Protein AF-A0A379PLN0-F1 (afdb_monomer)

Radius of gyration: 17.27 Å; Cα contacts (8 Å, |Δi|>4): 333; chains: 1; bounding box: 46×26×50 Å

Organism: Ectopseudomonas mendocina (NCBI:txid300)

Structure (mmCIF, N/CA/C/O backbone):
data_AF-A0A379PLN0-F1
#
_entry.id   AF-A0A379PLN0-F1
#
loop_
_atom_site.group_PDB
_atom_site.id
_atom_site.type_symbol
_atom_site.label_atom_id
_atom_site.label_alt_id
_atom_site.label_comp_id
_atom_site.label_asym_id
_atom_site.label_entity_id
_atom_site.label_seq_id
_atom_site.pdbx_PDB_ins_code
_atom_site.Cartn_x
_atom_site.Cartn_y
_atom_site.Cartn_z
_atom_site.occupancy
_atom_site.B_iso_or_equiv
_atom_site.auth_seq_id
_atom_site.auth_comp_id
_atom_site.auth_asym_id
_atom_site.auth_atom_id
_atom_site.pdbx_PDB_model_num
ATOM 1 N N . MET A 1 1 ? -22.237 9.760 -19.706 1.00 33.97 1 MET A N 1
ATOM 2 C CA . MET A 1 1 ? -21.666 10.835 -18.871 1.00 33.97 1 MET A CA 1
ATOM 3 C C . MET A 1 1 ? -22.508 10.900 -17.616 1.00 33.97 1 MET A C 1
ATOM 5 O O . MET A 1 1 ? -23.546 11.545 -17.616 1.00 33.97 1 MET A O 1
ATOM 9 N N . THR A 1 2 ? -22.144 10.109 -16.619 1.00 34.81 2 THR A N 1
ATOM 10 C CA . THR A 1 2 ? -22.812 10.052 -15.316 1.00 34.81 2 THR A CA 1
ATOM 11 C C . THR A 1 2 ? -21.766 10.414 -14.285 1.00 34.81 2 THR A C 1
ATOM 13 O O . THR A 1 2 ? -20.681 9.842 -14.305 1.00 34.81 2 THR A O 1
ATOM 16 N N . ASP A 1 3 ? -22.107 11.404 -13.470 1.00 35.94 3 ASP A N 1
ATOM 17 C CA . ASP A 1 3 ? -21.333 12.009 -12.393 1.00 35.94 3 ASP A CA 1
ATOM 18 C C . ASP A 1 3 ? -20.432 11.023 -11.633 1.00 35.94 3 ASP A C 1
ATOM 20 O O . ASP A 1 3 ? -20.837 10.414 -10.643 1.00 35.94 3 ASP A O 1
ATOM 24 N N . SER A 1 4 ? -19.165 10.924 -12.034 1.00 37.22 4 SER A N 1
ATOM 25 C CA . SER A 1 4 ? -18.088 10.452 -11.167 1.00 37.22 4 SER A CA 1
ATOM 26 C C . SER A 1 4 ? -17.688 11.605 -10.243 1.00 37.22 4 SER A C 1
ATOM 28 O O . SER A 1 4 ? -16.581 12.139 -10.304 1.00 37.22 4 SER A O 1
ATOM 30 N N . LEU A 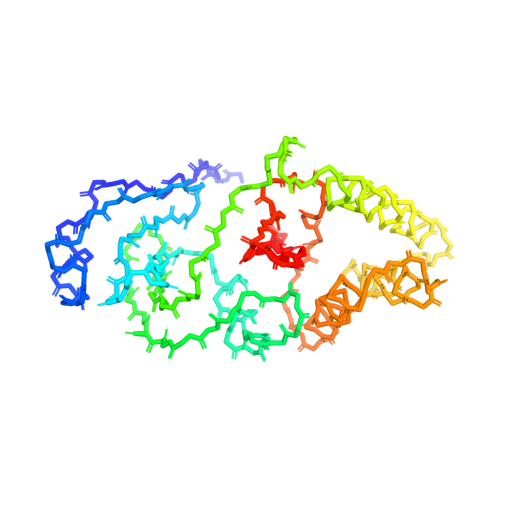1 5 ? -18.638 12.059 -9.420 1.00 39.25 5 LEU A N 1
ATOM 31 C CA . LEU A 1 5 ? -18.320 12.848 -8.238 1.00 39.25 5 LEU A CA 1
ATOM 32 C C . LEU A 1 5 ? -17.346 12.003 -7.425 1.00 39.25 5 LEU A C 1
ATOM 34 O O . LEU A 1 5 ? -17.717 10.912 -6.998 1.00 39.25 5 LEU A O 1
ATOM 38 N N . ASN A 1 6 ? -16.118 12.501 -7.262 1.00 42.12 6 ASN A N 1
ATOM 39 C CA . ASN A 1 6 ? -15.115 11.988 -6.335 1.00 42.12 6 ASN A CA 1
ATOM 40 C C . ASN A 1 6 ? -15.812 11.583 -5.031 1.00 42.12 6 ASN A C 1
ATOM 42 O O . ASN A 1 6 ? -16.141 12.445 -4.210 1.00 42.12 6 ASN A O 1
ATOM 46 N N . LYS A 1 7 ? -16.104 10.287 -4.864 1.00 45.94 7 LYS A N 1
ATOM 47 C CA . LYS A 1 7 ? -16.702 9.751 -3.644 1.00 45.94 7 LYS A CA 1
ATOM 48 C C . LYS A 1 7 ? -15.606 9.754 -2.593 1.00 45.94 7 LYS A C 1
ATOM 50 O O . LYS A 1 7 ? -14.950 8.747 -2.365 1.00 45.94 7 LYS A O 1
ATOM 55 N N . VAL A 1 8 ? -15.381 10.919 -1.995 1.00 54.16 8 VAL A N 1
ATOM 56 C CA . VAL A 1 8 ? -14.605 11.030 -0.766 1.00 54.16 8 VAL A CA 1
ATOM 57 C C . VAL A 1 8 ? -15.345 10.186 0.266 1.00 54.16 8 VAL A C 1
ATOM 59 O O . VAL A 1 8 ? -16.541 10.373 0.482 1.00 54.16 8 VAL A O 1
ATOM 62 N N . PHE A 1 9 ? -14.671 9.201 0.843 1.00 63.44 9 PHE A N 1
ATOM 63 C CA . PHE A 1 9 ? -15.237 8.354 1.883 1.00 63.44 9 PHE A CA 1
ATOM 64 C C . PHE A 1 9 ? -15.539 9.236 3.101 1.00 63.44 9 PHE A C 1
ATOM 66 O O . PHE A 1 9 ? -14.618 9.692 3.771 1.00 63.44 9 PHE A O 1
ATOM 73 N N . PHE A 1 10 ? -16.811 9.579 3.340 1.00 62.94 10 PHE A N 1
ATOM 74 C CA . PHE A 1 10 ? -17.167 10.590 4.341 1.00 62.94 10 PHE A CA 1
ATOM 75 C C . PHE A 1 10 ? -17.373 10.004 5.748 1.00 62.94 10 PHE A C 1
ATOM 77 O O . PHE A 1 10 ? -18.046 8.996 5.951 1.00 62.94 10 PHE A O 1
ATOM 84 N N . ILE A 1 11 ? -16.897 10.753 6.749 1.00 58.91 11 ILE A N 1
ATOM 85 C CA . ILE A 1 11 ? -17.054 10.543 8.204 1.00 58.91 11 ILE A CA 1
ATOM 86 C C . ILE A 1 11 ? -18.524 10.459 8.661 1.00 58.91 11 ILE A C 1
ATOM 88 O O . ILE A 1 11 ? -18.803 10.024 9.780 1.00 58.91 11 ILE A O 1
ATOM 92 N N . GLN A 1 12 ? -19.483 10.876 7.831 1.00 63.41 12 GLN A N 1
ATOM 93 C CA . GLN A 1 12 ? -20.890 10.990 8.232 1.00 63.41 12 GLN A CA 1
ATOM 94 C C . GLN A 1 12 ? -21.524 9.633 8.603 1.00 63.41 12 GLN A C 1
ATOM 96 O O . GLN A 1 12 ? -22.445 9.604 9.417 1.00 63.41 12 GLN A O 1
ATOM 101 N N . ASP A 1 13 ? -20.951 8.515 8.142 1.00 74.50 13 ASP A N 1
ATOM 102 C CA . ASP A 1 13 ? -21.442 7.156 8.416 1.00 74.50 13 ASP A CA 1
ATOM 103 C C . ASP A 1 13 ? -20.720 6.433 9.570 1.00 74.50 13 ASP A C 1
ATOM 105 O O . ASP A 1 13 ? -20.921 5.239 9.800 1.00 74.50 13 ASP A O 1
ATOM 109 N N . LEU A 1 14 ? -19.907 7.133 10.371 1.00 80.06 14 LEU A N 1
ATOM 110 C CA . LEU A 1 14 ? -19.161 6.516 11.480 1.00 80.06 14 LEU A CA 1
ATOM 111 C C . LEU A 1 14 ? -20.040 5.755 12.479 1.00 80.06 14 LEU A C 1
ATOM 113 O O . LEU A 1 14 ? -19.617 4.728 13.014 1.00 80.06 14 LEU A O 1
ATOM 117 N N . ALA A 1 15 ? -21.248 6.250 12.757 1.00 84.00 15 ALA A N 1
ATOM 118 C CA . ALA A 1 15 ? -22.182 5.575 13.656 1.00 84.00 15 ALA A CA 1
ATOM 119 C C . ALA A 1 15 ? -22.637 4.224 13.082 1.00 84.00 15 ALA A C 1
ATOM 121 O O . ALA A 1 15 ? -22.669 3.226 13.807 1.00 84.00 15 ALA A O 1
ATOM 122 N N . LEU A 1 16 ? -22.910 4.175 11.773 1.00 86.69 16 LEU A N 1
ATOM 123 C CA . LEU A 1 16 ? -23.226 2.942 11.061 1.00 86.69 16 LEU A CA 1
ATOM 124 C C . LEU A 1 16 ? -22.040 1.975 11.130 1.00 86.69 16 LEU A C 1
ATOM 126 O O . LEU A 1 16 ? -22.214 0.842 11.583 1.00 86.69 16 LEU A O 1
ATOM 130 N N . TYR A 1 17 ? -20.835 2.428 10.777 1.00 88.38 17 TYR A N 1
ATOM 131 C CA . TYR A 1 17 ? -19.636 1.584 10.786 1.00 88.38 17 TYR A CA 1
ATOM 132 C C . TYR A 1 17 ? -19.334 1.014 12.170 1.00 88.38 17 TYR A C 1
ATOM 134 O O . TYR A 1 17 ? -19.112 -0.186 12.298 1.00 88.38 17 TYR A O 1
ATOM 142 N N . ARG A 1 18 ? -19.425 1.822 13.232 1.00 90.62 18 ARG A N 1
ATOM 143 C CA . ARG A 1 18 ? -19.248 1.350 14.616 1.00 90.62 18 ARG A CA 1
ATOM 144 C C . ARG A 1 18 ? -20.329 0.365 15.062 1.00 90.62 18 ARG A C 1
ATOM 146 O O . ARG A 1 18 ? -20.039 -0.517 15.863 1.00 90.62 18 ARG A O 1
ATOM 153 N N . SER A 1 19 ? -21.558 0.493 14.556 1.00 90.44 19 SER A N 1
ATOM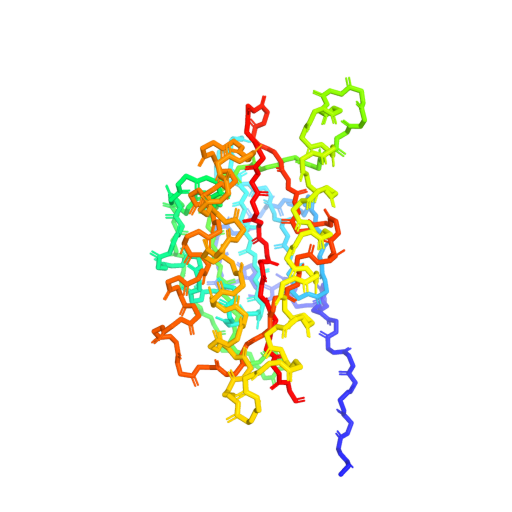 154 C CA . SER A 1 19 ? -22.634 -0.461 14.862 1.00 90.44 19 SER A CA 1
ATOM 155 C C . SER A 1 19 ? -22.430 -1.819 14.187 1.00 90.44 19 SER A C 1
ATOM 157 O O . SER A 1 19 ? -22.785 -2.849 14.757 1.00 90.44 19 SER A O 1
ATOM 159 N N . LYS A 1 20 ? -21.850 -1.829 12.980 1.00 92.00 20 LYS A N 1
ATOM 160 C CA . LYS A 1 20 ? -21.626 -3.045 12.190 1.00 92.00 20 LYS A CA 1
ATOM 161 C C . LYS A 1 20 ? -20.291 -3.718 12.487 1.00 92.00 20 LYS A C 1
ATOM 163 O O . LYS A 1 20 ? -20.209 -4.939 12.423 1.00 92.00 20 LYS A O 1
ATOM 168 N N . PHE A 1 21 ? -19.284 -2.939 12.869 1.00 94.88 21 PHE A N 1
ATOM 169 C CA . PHE A 1 21 ? -17.977 -3.409 13.304 1.00 94.88 21 PHE A CA 1
ATOM 170 C C . PHE A 1 21 ? -17.748 -3.041 14.776 1.00 94.88 21 PHE A C 1
ATOM 172 O O . PHE A 1 21 ? -17.165 -1.992 15.070 1.00 94.88 21 PHE A O 1
ATOM 179 N N . PRO A 1 22 ? -18.147 -3.908 15.729 1.00 94.69 22 PRO A N 1
ATOM 180 C CA . PRO A 1 22 ? -18.016 -3.624 17.159 1.00 94.69 22 PRO A CA 1
ATOM 181 C C . PRO A 1 22 ? -16.582 -3.319 17.607 1.00 94.69 22 PRO A C 1
ATOM 183 O O . PRO A 1 22 ? -16.386 -2.613 18.592 1.00 94.69 22 PRO A O 1
ATOM 186 N N . VAL A 1 23 ? -15.570 -3.802 16.876 1.00 97.00 23 VAL A N 1
ATOM 187 C CA . VAL A 1 23 ? -14.151 -3.525 17.161 1.00 97.00 23 VAL A CA 1
ATOM 188 C C . VAL A 1 23 ? -13.789 -2.033 17.055 1.00 97.00 23 VAL A C 1
ATOM 190 O O . VAL A 1 23 ? -12.830 -1.589 17.684 1.00 97.00 23 VAL A O 1
ATOM 193 N N . LEU A 1 24 ? -14.581 -1.237 16.326 1.00 96.25 24 LEU A N 1
ATOM 194 C CA . LEU A 1 24 ? -14.422 0.218 16.217 1.00 96.25 24 LEU A CA 1
ATOM 195 C C . LEU A 1 24 ? -15.025 0.988 17.406 1.00 96.25 24 LEU A C 1
ATOM 197 O O . LEU A 1 24 ? -14.861 2.210 17.496 1.00 96.25 24 LEU A O 1
ATOM 201 N N . ALA A 1 25 ? -15.739 0.319 18.317 1.00 93.88 25 ALA A N 1
ATOM 202 C CA . ALA A 1 25 ? -16.354 0.967 19.470 1.00 93.88 25 ALA A CA 1
ATOM 203 C C . ALA A 1 25 ? -15.294 1.651 20.351 1.00 93.88 25 ALA A C 1
ATOM 205 O O . ALA A 1 25 ? -14.342 1.033 20.822 1.00 93.88 25 ALA A O 1
ATOM 206 N N . GLY A 1 26 ? -15.462 2.961 20.554 1.00 92.94 26 GLY A N 1
ATOM 207 C CA . GLY A 1 26 ? -14.551 3.786 21.352 1.00 92.94 26 GLY A CA 1
ATOM 208 C C . GLY A 1 26 ? -13.198 4.102 20.700 1.00 92.94 26 GLY A C 1
ATOM 209 O O . GLY A 1 26 ? -12.430 4.861 21.285 1.00 92.94 26 GLY A O 1
ATOM 210 N N . LYS A 1 27 ? -12.906 3.580 19.501 1.00 95.81 27 LYS A N 1
ATOM 211 C CA . LYS A 1 27 ? -11.640 3.823 18.795 1.00 95.81 27 LYS A CA 1
ATOM 212 C C . LYS A 1 27 ? -11.605 5.212 18.172 1.00 95.81 27 LYS A C 1
ATOM 214 O O . LYS A 1 27 ? -12.567 5.617 17.507 1.00 95.81 27 LYS A O 1
ATOM 219 N N . GLN A 1 28 ? -10.500 5.926 18.370 1.00 94.88 28 GLN A N 1
ATOM 220 C CA . GLN A 1 28 ? -10.273 7.224 17.736 1.00 94.88 28 GLN A CA 1
ATOM 221 C C . GLN A 1 28 ? -9.756 7.059 16.308 1.00 94.88 28 GLN A C 1
ATOM 223 O O . GLN A 1 28 ? -9.088 6.073 15.995 1.00 94.88 28 GLN A O 1
ATOM 228 N N . ILE A 1 29 ? -10.066 8.034 15.456 1.00 93.50 29 ILE A N 1
ATOM 229 C CA . ILE A 1 29 ? -9.468 8.150 14.123 1.00 93.50 29 ILE A CA 1
ATOM 230 C C . ILE A 1 29 ? -8.058 8.716 14.298 1.00 93.50 29 ILE A C 1
ATOM 232 O O . ILE A 1 29 ? -7.864 9.694 15.017 1.00 93.50 29 ILE A O 1
ATOM 236 N N . VAL A 1 30 ? -7.081 8.081 13.659 1.00 93.56 30 VAL A N 1
ATOM 237 C CA . VAL A 1 30 ? -5.659 8.459 13.685 1.00 93.56 30 VAL A CA 1
ATOM 238 C C . VAL A 1 30 ? -5.116 8.812 12.301 1.00 93.56 30 VAL A C 1
ATOM 240 O O . VAL A 1 30 ? -3.971 9.240 12.197 1.00 93.56 30 VAL A O 1
ATOM 243 N N . GLY A 1 31 ? -5.920 8.629 11.256 1.00 89.62 31 GLY A N 1
ATOM 244 C CA . GLY A 1 31 ? -5.610 9.042 9.896 1.00 89.62 31 GLY A CA 1
ATOM 245 C C . GLY A 1 31 ? -6.811 8.862 8.976 1.00 89.62 31 GLY A C 1
ATOM 246 O O . GLY A 1 31 ? -7.745 8.116 9.284 1.00 89.62 31 GLY A O 1
ATOM 247 N N . ASP A 1 32 ? -6.770 9.542 7.846 1.00 87.50 32 ASP A N 1
ATOM 248 C CA . ASP A 1 32 ? -7.780 9.494 6.803 1.00 87.50 32 ASP A CA 1
ATOM 249 C C . ASP A 1 32 ? -7.117 9.597 5.429 1.00 87.50 32 ASP A C 1
ATOM 251 O O . ASP A 1 32 ? -6.033 10.160 5.281 1.00 87.50 32 ASP A O 1
ATOM 255 N N . GLY A 1 33 ? -7.760 8.997 4.436 1.00 80.12 33 GLY A N 1
ATOM 256 C CA . GLY A 1 33 ? -7.397 9.088 3.030 1.00 80.12 33 GLY A CA 1
ATOM 257 C C . GLY A 1 33 ? -8.658 9.155 2.177 1.00 80.12 33 GLY A C 1
ATOM 258 O O . GLY A 1 33 ? -9.771 9.012 2.684 1.00 80.12 33 GLY A O 1
ATOM 259 N N . CYS A 1 34 ? -8.503 9.337 0.866 1.00 78.88 34 CYS A N 1
ATOM 260 C CA . CYS A 1 34 ? -9.640 9.529 -0.042 1.00 78.88 34 CYS A CA 1
ATOM 261 C C . CYS A 1 34 ? -10.700 8.417 0.050 1.00 78.88 34 CYS A C 1
ATOM 263 O O . CYS A 1 34 ? -11.895 8.708 -0.021 1.00 78.88 34 CYS A O 1
ATOM 265 N N . PHE A 1 35 ? -10.261 7.174 0.264 1.00 84.31 35 PHE A N 1
ATOM 266 C CA . PHE A 1 35 ? -11.112 5.981 0.295 1.00 84.31 35 PHE A CA 1
ATOM 267 C C . PHE A 1 35 ? -11.063 5.218 1.622 1.00 84.31 35 PHE A C 1
ATOM 269 O O . PHE A 1 35 ? -11.576 4.102 1.708 1.00 84.31 35 PHE A O 1
ATOM 276 N N . SER A 1 36 ? -10.425 5.773 2.661 1.00 89.19 36 SER A N 1
ATOM 277 C CA . SER A 1 36 ? -10.234 5.040 3.913 1.00 89.19 36 SER A CA 1
ATOM 278 C C . SER A 1 36 ? -10.168 5.911 5.164 1.00 89.19 36 SER A C 1
ATOM 280 O O . SER A 1 36 ? -9.762 7.069 5.133 1.00 89.19 36 SER A O 1
ATOM 282 N N . TYR A 1 37 ? -10.533 5.306 6.294 1.00 91.94 37 TYR A N 1
ATOM 283 C CA . TYR A 1 37 ? -10.273 5.819 7.635 1.00 91.94 37 TYR A CA 1
ATOM 284 C C . TYR A 1 37 ? -9.395 4.844 8.405 1.00 91.94 37 TYR A C 1
ATOM 286 O O . TYR A 1 37 ? -9.616 3.633 8.391 1.00 91.94 37 TYR A O 1
ATOM 294 N N . VAL A 1 38 ? -8.425 5.385 9.131 1.00 93.88 38 VAL A N 1
ATOM 295 C CA . VAL A 1 38 ? -7.529 4.622 9.993 1.00 93.88 38 VAL A CA 1
ATOM 296 C C . VAL A 1 38 ? -7.867 4.940 11.440 1.00 93.88 38 VAL A C 1
ATOM 298 O O . VAL A 1 38 ? -7.808 6.090 11.868 1.00 93.88 38 VAL A O 1
ATOM 301 N N . PHE A 1 39 ? -8.203 3.915 12.214 1.00 96.38 39 PHE A N 1
ATOM 302 C CA . PHE A 1 39 ? -8.497 4.014 13.637 1.00 96.38 39 PHE A CA 1
ATOM 303 C C . PHE A 1 39 ? -7.375 3.406 14.477 1.00 96.38 39 PHE A C 1
ATOM 305 O O . PHE A 1 39 ? -6.541 2.626 14.007 1.00 96.38 39 PHE A O 1
ATOM 312 N N . GLU A 1 40 ? -7.377 3.733 15.765 1.00 97.62 40 GLU A N 1
ATOM 313 C CA . GLU A 1 40 ? -6.585 3.017 16.759 1.00 97.62 40 GLU A CA 1
ATOM 314 C C . GLU A 1 40 ? -6.823 1.503 16.684 1.00 97.62 40 GLU A C 1
ATOM 316 O O . GLU A 1 40 ? -7.960 1.035 16.635 1.00 97.62 40 GLU A O 1
ATOM 321 N N . GLY A 1 41 ? -5.736 0.733 16.715 1.00 97.44 41 GLY A N 1
ATOM 322 C CA . GLY A 1 41 ? -5.784 -0.722 16.697 1.00 97.44 41 GLY A CA 1
ATOM 323 C C . GLY A 1 41 ? -6.335 -1.340 17.980 1.00 97.44 41 GLY A C 1
ATOM 324 O O . GLY A 1 41 ? -6.604 -0.663 18.983 1.00 97.44 41 GLY A O 1
ATOM 325 N N . THR A 1 42 ? -6.471 -2.668 17.992 1.00 97.12 42 THR A N 1
ATOM 326 C CA . THR A 1 42 ? -6.745 -3.404 19.238 1.00 97.12 42 THR A CA 1
ATOM 327 C C . THR A 1 42 ? -5.532 -3.403 20.172 1.00 97.12 42 THR A C 1
ATOM 329 O O . THR A 1 42 ? -5.691 -3.524 21.386 1.00 97.12 42 THR A O 1
ATOM 332 N N . LYS A 1 43 ? -4.331 -3.193 19.616 1.00 96.81 43 LYS A N 1
ATOM 333 C CA . LYS A 1 43 ? -3.055 -3.033 20.321 1.00 96.81 43 LYS A CA 1
ATOM 334 C C . LYS A 1 43 ? -2.364 -1.746 19.860 1.00 96.81 43 LYS A C 1
ATOM 336 O O . LYS A 1 43 ? -2.640 -1.224 18.785 1.00 96.81 43 LYS A O 1
ATOM 341 N N . SER A 1 44 ? -1.418 -1.243 20.652 1.00 95.12 44 SER A N 1
ATOM 342 C CA . SER A 1 44 ? -0.669 -0.020 20.312 1.00 95.12 44 SER A CA 1
ATOM 343 C C . SER A 1 44 ? 0.138 -0.146 19.013 1.00 95.12 44 SER A C 1
ATOM 345 O O . SER A 1 44 ? 0.295 0.831 18.284 1.00 95.12 44 SER A O 1
ATOM 347 N N . SER A 1 45 ? 0.610 -1.351 18.690 1.00 96.19 45 SER A N 1
ATOM 348 C CA . SER A 1 45 ? 1.383 -1.652 17.481 1.00 96.19 45 SER A CA 1
ATOM 349 C C . SER A 1 45 ? 0.528 -1.878 16.230 1.00 96.19 45 SER A C 1
ATOM 351 O O . SER A 1 45 ? 1.062 -2.315 15.212 1.00 96.19 45 SER A O 1
ATOM 353 N N . THR A 1 46 ? -0.786 -1.657 16.300 1.00 97.81 46 THR A N 1
ATOM 354 C CA . THR A 1 46 ? -1.719 -1.942 15.204 1.00 97.81 46 THR A CA 1
ATOM 355 C C . THR A 1 46 ? -2.623 -0.746 14.926 1.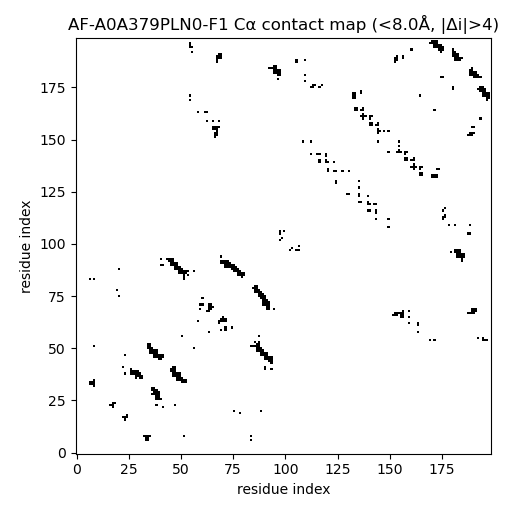00 97.81 46 THR A C 1
ATOM 357 O O . THR A 1 46 ? -2.735 0.196 15.730 1.00 97.81 46 THR A O 1
ATOM 360 N N . VAL A 1 47 ? -3.246 -0.773 13.754 1.00 98.06 47 VAL A N 1
ATOM 361 C CA . VAL A 1 47 ? -4.299 0.153 13.338 1.00 98.06 47 VAL A CA 1
ATOM 362 C C . VAL A 1 47 ? -5.428 -0.625 12.681 1.00 98.06 47 VAL A C 1
ATOM 364 O O . VAL A 1 47 ? -5.210 -1.705 12.133 1.00 98.06 47 VAL A O 1
ATOM 367 N N . LEU A 1 48 ? -6.633 -0.071 12.741 1.00 98.06 48 LEU A N 1
ATOM 368 C CA . LEU A 1 48 ? -7.792 -0.589 12.024 1.00 98.06 48 LEU A CA 1
ATOM 369 C C . LEU A 1 48 ? -7.999 0.273 10.773 1.00 98.06 48 LEU A C 1
ATOM 371 O O . LEU A 1 48 ? -8.310 1.453 10.916 1.00 98.06 48 LEU A O 1
ATOM 375 N N . LYS A 1 49 ? -7.811 -0.275 9.567 1.00 96.12 49 LYS A N 1
ATOM 376 C CA . LYS A 1 49 ? -8.084 0.422 8.297 1.00 96.12 49 LYS A CA 1
ATOM 377 C C . LYS A 1 49 ? -9.471 0.016 7.806 1.00 96.12 49 LYS A C 1
ATOM 379 O O . LYS A 1 49 ? -9.701 -1.147 7.481 1.00 96.12 49 LYS A O 1
ATOM 384 N N . LEU A 1 50 ? -10.384 0.981 7.783 1.00 95.06 50 LEU A N 1
ATOM 385 C CA . LEU A 1 50 ? -11.697 0.889 7.154 1.00 95.06 50 LEU A CA 1
ATOM 386 C C . LEU A 1 50 ? -11.580 1.481 5.748 1.00 95.06 50 LEU A C 1
ATOM 388 O O . LEU A 1 50 ? -11.127 2.614 5.626 1.00 95.06 50 LEU A O 1
ATOM 392 N N . THR A 1 51 ? -11.960 0.754 4.704 1.00 92.69 51 THR A N 1
ATOM 393 C CA . THR A 1 51 ? -11.759 1.192 3.313 1.00 92.69 51 THR A CA 1
ATOM 394 C C . THR A 1 51 ? -12.899 0.742 2.409 1.00 92.69 51 THR A C 1
ATOM 396 O O . THR A 1 51 ? -13.462 -0.329 2.624 1.00 92.69 51 THR A O 1
ATOM 399 N N . CYS A 1 52 ? -13.238 1.542 1.401 1.00 90.62 52 CYS A N 1
ATOM 400 C CA . CYS A 1 52 ? -14.118 1.133 0.298 1.00 90.62 52 CYS A CA 1
ATOM 401 C C . CYS A 1 52 ? -13.340 0.767 -0.977 1.00 90.62 52 CYS A C 1
ATOM 403 O O . CYS A 1 52 ? -13.941 0.530 -2.020 1.00 90.62 52 CYS A O 1
ATOM 405 N N . ASP A 1 53 ? -12.009 0.747 -0.909 1.00 89.25 53 ASP A N 1
ATOM 406 C CA . ASP A 1 53 ? -11.152 0.318 -2.009 1.00 89.25 53 ASP A CA 1
ATOM 407 C C . ASP A 1 53 ? -11.077 -1.216 -2.055 1.00 89.25 53 ASP A C 1
ATOM 409 O O . ASP A 1 53 ? -10.443 -1.852 -1.202 1.00 89.25 53 ASP A O 1
ATOM 413 N N . SER A 1 54 ? -11.748 -1.809 -3.045 1.00 89.75 54 SER A N 1
ATOM 414 C CA . SER A 1 54 ? -11.753 -3.256 -3.261 1.00 89.75 54 SER A CA 1
ATOM 415 C C . SER A 1 54 ? -10.408 -3.785 -3.760 1.00 89.75 54 SER A C 1
ATOM 417 O O . SER A 1 54 ? -10.042 -4.902 -3.405 1.00 89.75 54 SER A O 1
ATOM 419 N N . VAL A 1 55 ? -9.643 -2.989 -4.519 1.00 90.75 55 VAL A N 1
ATOM 420 C CA . VAL A 1 55 ? -8.316 -3.381 -5.018 1.00 90.75 55 VAL A CA 1
ATOM 421 C C . VAL A 1 55 ? -7.356 -3.511 -3.843 1.00 90.75 55 VAL A C 1
ATOM 423 O O . VAL A 1 55 ? -6.710 -4.548 -3.689 1.00 90.75 55 VAL A O 1
ATOM 426 N N . TYR A 1 56 ? -7.318 -2.511 -2.958 1.00 92.06 56 TYR A N 1
ATOM 427 C CA . TYR A 1 56 ? -6.536 -2.597 -1.726 1.00 92.06 56 TYR A CA 1
ATOM 428 C C . TYR A 1 56 ? -6.984 -3.782 -0.858 1.00 92.06 56 TYR A C 1
ATOM 430 O O . TYR A 1 56 ? -6.147 -4.509 -0.319 1.00 92.06 56 TYR A O 1
ATOM 438 N N . ALA A 1 57 ? -8.297 -3.989 -0.714 1.00 93.69 57 ALA A N 1
ATOM 439 C CA . ALA A 1 57 ? -8.855 -5.064 0.102 1.00 93.69 57 ALA A CA 1
ATOM 440 C C . ALA A 1 57 ? -8.450 -6.462 -0.397 1.00 93.69 57 ALA A C 1
ATOM 442 O O . ALA A 1 57 ? -8.086 -7.323 0.406 1.00 93.69 57 ALA A O 1
ATOM 443 N N . GLU A 1 58 ? -8.490 -6.703 -1.705 1.00 93.94 58 GLU A N 1
ATOM 444 C CA . GLU A 1 58 ? -8.032 -7.956 -2.311 1.00 93.94 58 GLU A CA 1
ATOM 445 C C . GLU A 1 58 ? -6.514 -8.112 -2.206 1.00 93.94 58 GLU A C 1
ATOM 447 O O . GLU A 1 58 ? -6.025 -9.163 -1.778 1.00 93.94 58 GLU A O 1
ATOM 452 N N . PHE A 1 59 ? -5.768 -7.048 -2.507 1.00 95.69 59 PHE A N 1
ATOM 453 C CA . PHE A 1 59 ? -4.314 -7.044 -2.422 1.00 95.69 59 PHE A CA 1
ATOM 454 C C . PHE A 1 59 ? -3.828 -7.387 -1.011 1.00 95.69 59 PHE A C 1
ATOM 456 O O . PHE A 1 59 ? -3.024 -8.304 -0.842 1.00 95.69 59 PHE A O 1
ATOM 463 N N . ILE A 1 60 ? -4.345 -6.720 0.027 1.00 96.56 60 ILE A N 1
ATOM 464 C CA . ILE A 1 60 ? -3.888 -6.937 1.405 1.00 96.56 60 ILE A CA 1
ATOM 465 C C . ILE A 1 60 ? -4.263 -8.327 1.937 1.00 96.56 60 ILE A C 1
ATOM 467 O O . ILE A 1 60 ? -3.530 -8.884 2.752 1.00 96.56 60 ILE A O 1
ATOM 471 N N . ARG A 1 61 ? -5.359 -8.931 1.461 1.00 96.19 61 ARG A N 1
ATOM 472 C CA . ARG A 1 61 ? -5.738 -10.313 1.807 1.00 96.19 61 ARG A CA 1
ATOM 473 C C . ARG A 1 61 ? -4.776 -11.343 1.232 1.00 96.19 61 ARG A C 1
ATOM 475 O O . ARG A 1 61 ? -4.490 -12.337 1.894 1.00 96.19 61 ARG A O 1
ATOM 482 N N . LEU A 1 62 ? -4.299 -11.114 0.011 1.00 95.75 62 LEU A N 1
ATOM 483 C CA . LEU A 1 62 ? -3.415 -12.043 -0.690 1.00 95.75 62 LEU A CA 1
ATOM 484 C C . LEU A 1 62 ? -1.944 -11.845 -0.320 1.00 95.75 62 LEU A C 1
ATOM 486 O O . LEU A 1 62 ? -1.212 -12.821 -0.186 1.00 95.75 62 LEU A O 1
ATOM 490 N N . LYS A 1 63 ? -1.520 -10.588 -0.171 1.00 97.44 63 LYS A N 1
ATOM 491 C CA . LYS A 1 63 ? -0.113 -10.181 -0.047 1.00 97.44 63 LYS A CA 1
ATOM 492 C C . LYS A 1 63 ? 0.243 -9.591 1.318 1.00 97.44 63 LYS A C 1
ATOM 494 O O . LYS A 1 63 ? 1.414 -9.331 1.592 1.00 97.44 63 LYS A O 1
ATOM 499 N N . GLY A 1 64 ? -0.736 -9.388 2.200 1.00 96.62 64 GLY A N 1
ATOM 500 C CA . GLY A 1 64 ? -0.518 -8.814 3.524 1.00 96.62 64 GLY A CA 1
ATOM 501 C C . GLY A 1 64 ? 0.450 -9.640 4.365 1.00 96.62 64 GLY A C 1
ATOM 502 O O . GLY A 1 64 ? 0.175 -10.783 4.723 1.00 96.62 64 GLY A O 1
ATOM 503 N N . GLY A 1 65 ? 1.573 -9.030 4.739 1.00 95.25 65 GLY A N 1
ATOM 504 C CA . GLY A 1 65 ? 2.642 -9.669 5.507 1.00 95.25 65 GLY A CA 1
ATOM 505 C C . GLY A 1 65 ? 3.800 -10.219 4.678 1.00 95.25 65 GLY A C 1
ATOM 506 O O . GLY A 1 65 ? 4.780 -10.664 5.280 1.00 95.25 65 GLY A O 1
ATOM 507 N N . GLU A 1 66 ? 3.741 -10.149 3.345 1.00 97.06 66 GLU A N 1
ATOM 508 C CA . GLU A 1 66 ? 4.952 -10.255 2.528 1.00 97.06 66 GLU A CA 1
ATOM 509 C C . GLU A 1 66 ? 5.919 -9.110 2.867 1.00 97.06 66 GLU A C 1
ATOM 511 O O . GLU A 1 66 ? 5.516 -8.029 3.305 1.00 97.06 66 GLU A O 1
ATOM 516 N N . PHE A 1 67 ? 7.224 -9.346 2.725 1.00 97.38 67 PHE A N 1
ATOM 517 C CA . PHE A 1 67 ? 8.209 -8.355 3.147 1.00 97.38 67 PHE A CA 1
ATOM 518 C C . PHE A 1 67 ? 8.081 -7.080 2.300 1.00 97.38 67 PHE A C 1
ATOM 520 O O . PHE A 1 67 ? 8.023 -7.147 1.075 1.00 97.38 67 PHE A O 1
ATOM 527 N N . GLY A 1 68 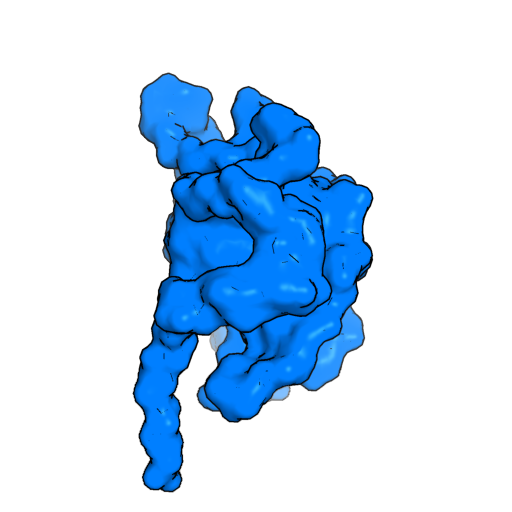? 7.990 -5.929 2.972 1.00 97.12 68 GLY A N 1
ATOM 528 C CA . GLY A 1 68 ? 7.741 -4.632 2.340 1.00 97.12 68 GLY A CA 1
ATOM 529 C C . GLY A 1 68 ? 6.270 -4.310 2.058 1.00 97.12 68 GLY A C 1
ATOM 530 O O . GLY A 1 68 ? 5.987 -3.205 1.602 1.00 97.12 68 GLY A O 1
ATOM 531 N N . ILE A 1 69 ? 5.336 -5.207 2.387 1.00 98.06 69 ILE A N 1
ATOM 532 C CA . ILE A 1 69 ? 3.882 -4.982 2.353 1.00 98.06 69 ILE A CA 1
ATOM 533 C C . ILE A 1 69 ? 3.357 -4.921 3.797 1.00 98.06 69 ILE A C 1
ATOM 535 O O . ILE A 1 69 ? 3.877 -5.642 4.654 1.00 98.06 69 ILE A O 1
ATOM 539 N N . PRO A 1 70 ? 2.339 -4.092 4.116 1.00 97.50 70 PRO A N 1
ATOM 540 C CA . PRO A 1 70 ? 1.789 -4.046 5.459 1.00 97.50 70 PRO A CA 1
ATOM 541 C C . PRO A 1 70 ? 1.345 -5.430 5.915 1.00 97.50 70 PRO A C 1
ATOM 543 O O . PRO A 1 70 ? 0.647 -6.159 5.207 1.00 97.50 70 PRO A O 1
ATOM 546 N N . LYS A 1 71 ? 1.717 -5.792 7.136 1.00 97.94 71 LYS A N 1
ATOM 547 C CA . LYS A 1 71 ? 1.245 -7.026 7.742 1.00 97.94 71 LYS A CA 1
ATOM 548 C C . LYS A 1 71 ? -0.254 -6.942 8.012 1.00 97.94 71 LYS A C 1
ATOM 550 O O . LYS A 1 71 ? -0.686 -6.090 8.787 1.00 97.94 71 LYS A O 1
ATOM 555 N N . LEU A 1 72 ? -1.018 -7.872 7.441 1.00 98.12 72 LEU A N 1
ATOM 556 C CA . LEU A 1 72 ? -2.410 -8.121 7.809 1.00 98.12 72 LEU A CA 1
ATOM 557 C C . LEU A 1 72 ? -2.452 -8.988 9.072 1.00 98.12 72 LEU A C 1
ATOM 559 O O . LEU A 1 72 ? -1.842 -10.054 9.132 1.00 98.12 72 LEU A O 1
ATOM 563 N N . LEU A 1 73 ? -3.127 -8.507 10.113 1.00 98.31 73 LEU A N 1
ATOM 564 C CA . LEU A 1 73 ? -3.239 -9.197 11.401 1.00 98.31 73 LEU A CA 1
ATOM 565 C C . LEU A 1 73 ? -4.624 -9.801 11.588 1.00 98.31 73 LEU A C 1
ATOM 567 O O . LEU A 1 73 ? -4.737 -10.865 12.195 1.00 98.31 73 LEU A O 1
ATOM 571 N N . ASN A 1 74 ? -5.661 -9.114 11.110 1.00 98.38 74 ASN A N 1
ATOM 572 C CA . ASN A 1 74 ? -7.024 -9.616 11.147 1.00 98.38 74 ASN A CA 1
ATOM 573 C C . ASN A 1 74 ? -7.869 -9.021 10.014 1.00 98.38 74 ASN A C 1
ATOM 575 O O . ASN A 1 74 ? -7.723 -7.844 9.686 1.00 98.38 74 ASN A O 1
ATOM 579 N N . ASP A 1 75 ? -8.780 -9.821 9.471 1.00 98.06 75 ASP A N 1
ATOM 580 C CA . ASP A 1 75 ? -9.815 -9.400 8.526 1.00 98.06 75 ASP A CA 1
ATOM 581 C C . ASP A 1 75 ? -11.166 -9.488 9.247 1.00 98.06 75 ASP A C 1
ATOM 583 O O . ASP A 1 75 ? -11.614 -10.575 9.615 1.00 98.06 75 ASP A O 1
ATOM 587 N N . TYR A 1 76 ? -11.796 -8.340 9.506 1.00 97.94 76 TYR A N 1
ATOM 588 C CA . TYR A 1 76 ? -13.096 -8.270 10.183 1.00 97.94 76 TYR A CA 1
ATOM 589 C C . TYR A 1 76 ? -14.272 -8.401 9.206 1.00 97.94 76 TYR A C 1
ATOM 591 O O . TYR A 1 76 ? -15.426 -8.255 9.613 1.00 97.94 76 TYR A O 1
ATOM 599 N N . GLY A 1 77 ? -13.990 -8.690 7.935 1.00 96.62 77 GLY A N 1
ATOM 600 C CA . GLY A 1 77 ? -14.967 -8.834 6.874 1.00 96.62 77 GLY A CA 1
ATOM 601 C C . GLY A 1 77 ? -15.384 -7.498 6.272 1.00 96.62 77 GLY A C 1
ATOM 602 O O . GLY A 1 77 ? -14.665 -6.494 6.313 1.00 96.62 77 GLY A O 1
ATOM 603 N N . SER A 1 78 ? -16.571 -7.510 5.683 1.00 95.62 78 SER A N 1
ATOM 604 C CA . SER A 1 78 ? -17.125 -6.389 4.941 1.00 95.62 78 SER A CA 1
ATOM 605 C C . SER A 1 78 ? -18.591 -6.147 5.269 1.00 95.62 78 SER A C 1
ATOM 607 O O . SER A 1 78 ? -19.288 -6.993 5.837 1.00 95.62 78 SER A O 1
ATOM 609 N N . ILE A 1 79 ? -19.063 -4.956 4.914 1.00 92.81 79 ILE A N 1
ATOM 610 C CA . ILE A 1 79 ? -20.475 -4.594 4.964 1.00 92.81 79 ILE A CA 1
ATOM 611 C C . ILE A 1 79 ? -20.894 -3.959 3.647 1.00 92.81 79 ILE A C 1
ATOM 613 O O . ILE A 1 79 ? -20.149 -3.179 3.058 1.00 92.81 79 ILE A O 1
ATOM 617 N N . GLN A 1 80 ? -22.123 -4.238 3.224 1.00 91.25 80 GLN A N 1
ATOM 618 C CA . GLN A 1 80 ? -22.716 -3.546 2.089 1.00 91.25 80 GLN A CA 1
ATOM 619 C C . GLN A 1 80 ? -23.313 -2.211 2.541 1.00 91.25 80 GLN A C 1
ATOM 621 O O . GLN A 1 80 ? -24.087 -2.153 3.500 1.00 91.25 80 GLN A O 1
ATOM 626 N N . THR A 1 81 ? -22.981 -1.148 1.819 1.00 84.50 81 THR A N 1
ATOM 627 C CA . THR A 1 81 ? -23.525 0.200 1.983 1.00 84.50 81 THR A CA 1
ATOM 628 C C . THR A 1 81 ? -24.162 0.662 0.676 1.00 84.50 81 THR A C 1
ATOM 630 O O . THR A 1 81 ? -23.715 0.300 -0.412 1.00 84.50 81 THR A O 1
ATOM 633 N N . GLU A 1 82 ? -25.211 1.477 0.769 1.00 81.06 82 GLU A N 1
ATOM 634 C CA . GLU A 1 82 ? -25.872 2.037 -0.419 1.00 81.06 82 GLU A CA 1
ATOM 635 C C . GLU A 1 82 ? -24.991 3.081 -1.127 1.00 81.06 82 GLU A C 1
ATOM 637 O O . GLU A 1 82 ? -25.026 3.202 -2.350 1.00 81.06 82 GLU A O 1
ATOM 642 N N . LEU A 1 83 ? -24.174 3.819 -0.365 1.00 75.19 83 LEU A N 1
ATOM 643 C CA . LEU A 1 83 ? -23.381 4.943 -0.868 1.00 75.19 83 LEU A CA 1
ATOM 644 C C . LEU A 1 83 ? -22.046 4.516 -1.487 1.00 75.19 83 LEU A C 1
ATOM 646 O O . LEU A 1 83 ? -21.685 5.002 -2.563 1.00 75.19 83 LEU A O 1
ATOM 650 N N . TYR A 1 84 ? -21.318 3.611 -0.832 1.00 73.69 84 TYR A N 1
ATOM 651 C CA . TYR A 1 84 ? -19.943 3.249 -1.200 1.00 73.69 84 TYR A CA 1
ATOM 652 C C . TYR A 1 84 ? -19.815 1.809 -1.695 1.00 73.69 84 TYR A C 1
ATOM 654 O O . TYR A 1 84 ? -18.715 1.372 -2.004 1.00 73.69 84 TYR A O 1
ATOM 662 N N . GLY A 1 85 ? -20.925 1.072 -1.793 1.00 85.31 85 GLY A N 1
ATOM 663 C CA . GLY A 1 85 ? -20.875 -0.356 -2.072 1.00 85.31 85 GLY A CA 1
ATOM 664 C C . GLY A 1 85 ? -20.306 -1.109 -0.875 1.00 85.31 85 GLY A C 1
ATOM 665 O O . GLY A 1 85 ? -20.733 -0.884 0.260 1.00 85.31 85 GLY A O 1
ATOM 666 N N . GLU A 1 86 ? -19.368 -2.012 -1.122 1.00 90.81 86 GLU A N 1
ATOM 667 C CA . GLU A 1 86 ? -18.755 -2.823 -0.076 1.00 90.81 86 GLU A CA 1
ATOM 668 C C . GLU A 1 86 ? -17.673 -2.035 0.682 1.00 90.81 86 GLU A C 1
ATOM 670 O O . GLU A 1 86 ? -16.804 -1.400 0.090 1.00 90.81 86 GLU A O 1
ATOM 675 N N . VAL A 1 87 ? -17.736 -2.063 2.014 1.00 92.44 87 VAL A N 1
ATOM 676 C CA . VAL A 1 87 ? -16.755 -1.433 2.905 1.00 92.44 87 VAL A CA 1
ATOM 677 C C . VAL A 1 87 ? -16.094 -2.513 3.746 1.00 92.44 87 VAL A C 1
ATOM 679 O O . VAL A 1 87 ? -16.776 -3.283 4.422 1.00 92.44 87 VAL A O 1
ATOM 682 N N . PHE A 1 88 ? -14.769 -2.539 3.734 1.00 95.19 88 PHE A N 1
ATOM 683 C CA . PHE A 1 88 ? -13.927 -3.549 4.362 1.00 95.19 88 PHE A CA 1
ATOM 684 C C . PHE A 1 88 ? -13.270 -3.008 5.626 1.00 95.19 88 PHE A C 1
ATOM 686 O O . PHE A 1 88 ? -12.923 -1.826 5.692 1.00 95.19 88 PHE A O 1
ATOM 693 N N . LEU A 1 89 ? -13.052 -3.878 6.614 1.00 97.44 89 LEU A N 1
ATOM 694 C CA . LEU A 1 89 ? -12.310 -3.536 7.821 1.00 97.44 89 LEU A CA 1
ATOM 695 C C . LEU A 1 89 ? -11.179 -4.530 8.086 1.00 97.44 89 LEU A C 1
ATOM 697 O O . LEU A 1 89 ? -11.410 -5.711 8.340 1.00 97.44 89 LEU A O 1
ATOM 701 N N . PHE A 1 90 ? -9.960 -4.007 8.149 1.00 98.38 90 PHE A N 1
ATOM 702 C CA . PHE A 1 90 ? -8.753 -4.775 8.435 1.00 98.38 90 PHE A CA 1
ATOM 703 C C . PHE A 1 90 ? -8.059 -4.256 9.688 1.00 98.38 90 PHE A C 1
ATOM 705 O O . PHE A 1 90 ? -8.044 -3.054 9.943 1.00 98.38 90 PHE A O 1
ATOM 712 N N . GLU A 1 91 ? -7.418 -5.142 10.443 1.00 98.56 91 GLU A N 1
ATOM 713 C CA . GLU A 1 91 ? -6.355 -4.758 11.368 1.00 98.56 91 GLU A CA 1
ATOM 714 C C . GLU A 1 91 ? -5.008 -5.069 10.746 1.00 98.56 91 GLU A C 1
ATOM 716 O O . GLU A 1 91 ? -4.711 -6.217 10.415 1.00 98.56 91 GLU A O 1
ATOM 721 N N . ILE A 1 92 ? -4.191 -4.032 10.622 1.00 98.06 92 ILE A N 1
ATOM 722 C CA . ILE A 1 92 ? -2.861 -4.094 10.029 1.00 98.06 92 ILE A CA 1
ATOM 723 C C . ILE A 1 92 ? -1.823 -3.563 11.020 1.00 98.06 92 ILE A C 1
ATOM 725 O O . ILE A 1 92 ? -2.153 -2.943 12.042 1.00 98.06 92 ILE A O 1
ATOM 729 N N . GLU A 1 93 ? -0.548 -3.836 10.754 1.00 97.69 93 GLU A N 1
ATOM 730 C CA . GLU A 1 93 ? 0.529 -3.251 11.547 1.00 97.69 93 GLU A CA 1
ATOM 731 C C . GLU A 1 93 ? 0.487 -1.718 11.494 1.00 97.69 93 GLU A C 1
ATOM 733 O O . GLU A 1 93 ? 0.109 -1.109 10.492 1.00 97.69 93 GLU A O 1
ATOM 738 N N . ARG A 1 94 ? 0.870 -1.072 12.597 1.00 96.88 94 ARG A N 1
ATOM 739 C CA . ARG A 1 94 ? 0.956 0.385 12.639 1.00 96.88 94 ARG A CA 1
ATOM 740 C C . ARG A 1 94 ? 2.204 0.847 11.895 1.00 96.88 94 ARG A C 1
ATOM 742 O O . ARG A 1 94 ? 3.323 0.595 12.338 1.00 96.88 94 ARG A O 1
ATOM 749 N N . LEU A 1 95 ? 1.985 1.600 10.827 1.00 95.81 95 LEU A N 1
ATOM 750 C CA . LEU A 1 95 ? 3.026 2.262 10.052 1.00 95.81 95 LEU A CA 1
ATOM 751 C C . LEU A 1 95 ? 3.089 3.753 10.390 1.00 95.81 95 LEU A C 1
ATOM 753 O O . LEU A 1 95 ? 2.175 4.316 10.999 1.00 95.81 95 LEU A O 1
ATOM 757 N N . ARG A 1 96 ? 4.194 4.392 10.016 1.00 93.69 96 ARG A N 1
ATOM 758 C CA . ARG A 1 96 ? 4.418 5.829 10.183 1.00 93.69 96 ARG A CA 1
ATOM 759 C C . ARG A 1 96 ? 4.775 6.459 8.838 1.00 93.69 96 ARG A C 1
ATOM 761 O O . ARG A 1 96 ? 5.444 5.796 8.043 1.00 93.69 96 ARG A O 1
ATOM 768 N N . PRO A 1 97 ? 4.375 7.715 8.588 1.00 93.06 97 PRO A N 1
ATOM 769 C CA . PRO A 1 97 ? 4.875 8.464 7.444 1.00 93.06 97 PRO A CA 1
ATOM 770 C C . PRO A 1 97 ? 6.404 8.535 7.463 1.00 93.06 97 PRO A C 1
ATOM 772 O O . PRO A 1 97 ? 7.022 8.569 8.534 1.00 93.06 97 PRO A O 1
ATOM 775 N N . LEU A 1 98 ? 7.011 8.586 6.280 1.00 93.31 98 LEU A N 1
ATOM 776 C CA . LEU A 1 98 ? 8.443 8.830 6.154 1.00 93.31 98 LEU A CA 1
ATOM 777 C C . LEU A 1 98 ? 8.759 10.271 6.578 1.00 93.31 98 LEU A C 1
ATOM 779 O O . LEU A 1 98 ? 8.264 11.235 5.999 1.00 93.31 98 LEU A O 1
ATOM 783 N N . SER A 1 99 ? 9.603 10.417 7.595 1.00 90.38 99 SER A N 1
ATOM 784 C CA . SER A 1 99 ? 10.153 11.704 8.029 1.00 90.38 99 SER A CA 1
ATOM 785 C C . SER A 1 99 ? 11.570 11.871 7.489 1.00 90.38 99 SER A C 1
ATOM 787 O O . SER A 1 99 ? 12.374 10.942 7.561 1.00 90.38 99 SER A O 1
ATOM 789 N N . LYS A 1 100 ? 11.904 13.072 6.999 1.00 81.81 100 LYS A N 1
ATOM 790 C CA . LYS A 1 100 ? 13.264 13.399 6.533 1.00 81.81 100 LYS A CA 1
ATOM 791 C C . LYS A 1 100 ? 14.319 13.075 7.600 1.00 81.81 100 LYS A C 1
ATOM 793 O O . LYS A 1 100 ? 15.300 12.399 7.347 1.00 81.81 100 LYS A O 1
ATOM 798 N N . TRP A 1 101 ? 14.053 13.474 8.838 1.00 82.56 101 TRP A N 1
ATOM 799 C CA . TRP A 1 101 ? 15.011 13.341 9.936 1.00 82.56 101 TRP A CA 1
ATOM 800 C C . TRP A 1 101 ? 15.338 11.901 10.336 1.00 82.56 101 TRP A C 1
ATOM 802 O O . TRP A 1 101 ? 16.473 11.639 10.722 1.00 82.56 101 TRP A O 1
ATOM 812 N N . ASP A 1 102 ? 14.376 10.981 10.243 1.00 83.81 102 ASP A N 1
ATOM 813 C CA . ASP A 1 102 ? 14.568 9.608 10.722 1.00 83.81 102 ASP A CA 1
ATOM 814 C C . ASP A 1 102 ? 14.755 8.598 9.575 1.00 83.81 102 ASP A C 1
ATOM 816 O O . ASP A 1 102 ? 15.204 7.478 9.815 1.00 83.81 102 ASP A O 1
ATOM 820 N N . HIS A 1 103 ? 14.409 8.964 8.331 1.00 91.81 103 HIS A N 1
ATOM 821 C CA . HIS A 1 103 ? 14.270 8.013 7.221 1.00 91.81 103 HIS A CA 1
ATOM 822 C C . HIS A 1 103 ? 14.811 8.525 5.870 1.00 91.81 103 HIS A C 1
ATOM 824 O O . HIS A 1 103 ? 14.326 8.095 4.824 1.00 91.81 103 HIS A O 1
ATOM 830 N N . ASP A 1 104 ? 15.829 9.395 5.855 1.00 93.06 104 ASP A N 1
ATOM 831 C CA . ASP A 1 104 ? 16.428 9.944 4.619 1.00 93.06 104 ASP A CA 1
ATOM 832 C C . ASP A 1 104 ? 16.757 8.869 3.562 1.00 93.06 104 ASP A C 1
ATOM 834 O O . ASP A 1 104 ? 16.417 9.020 2.390 1.00 93.06 104 ASP A O 1
ATOM 838 N N . GLY A 1 105 ? 17.361 7.746 3.969 1.00 94.00 105 GLY A N 1
ATOM 839 C CA . GLY A 1 105 ? 17.686 6.648 3.049 1.00 94.00 105 GLY A CA 1
ATOM 840 C C . GLY A 1 105 ? 16.452 6.004 2.405 1.00 94.00 105 GLY A C 1
ATOM 841 O O . GLY A 1 105 ? 16.465 5.723 1.211 1.00 94.00 105 GLY A O 1
ATOM 842 N N . MET A 1 106 ? 15.366 5.835 3.165 1.00 96.19 106 MET A N 1
ATOM 843 C CA . MET A 1 106 ? 14.105 5.284 2.650 1.00 96.19 106 MET A CA 1
ATOM 844 C C . MET A 1 106 ? 13.374 6.276 1.742 1.00 96.19 106 MET A C 1
ATOM 846 O O . MET A 1 106 ? 12.684 5.866 0.818 1.00 96.19 106 MET A O 1
ATOM 850 N N . ILE A 1 107 ? 13.524 7.580 1.991 1.00 95.56 107 ILE A N 1
ATOM 851 C CA . ILE A 1 107 ? 12.978 8.637 1.130 1.00 95.56 107 ILE A CA 1
ATOM 852 C C . ILE A 1 107 ? 13.687 8.639 -0.226 1.00 95.56 107 ILE A C 1
ATOM 854 O O . ILE A 1 107 ? 13.023 8.662 -1.258 1.00 95.56 107 ILE A O 1
ATOM 858 N N . LEU A 1 108 ? 15.021 8.556 -0.231 1.00 95.62 108 LEU A N 1
ATOM 859 C CA . LEU A 1 108 ? 15.793 8.435 -1.471 1.00 95.62 108 LEU A CA 1
ATOM 860 C C . LEU A 1 108 ? 15.448 7.148 -2.224 1.00 95.62 108 LEU A C 1
ATOM 862 O O . LEU A 1 108 ? 15.302 7.168 -3.444 1.00 95.62 108 LEU A O 1
ATOM 866 N N . GLU A 1 109 ? 15.297 6.039 -1.500 1.00 96.00 109 GLU A N 1
ATOM 867 C CA . GLU A 1 109 ? 14.888 4.762 -2.078 1.00 96.00 109 GLU A CA 1
ATOM 868 C C . GLU A 1 109 ? 13.490 4.845 -2.702 1.00 96.00 109 GLU A C 1
ATOM 870 O O . GLU A 1 109 ? 13.328 4.464 -3.858 1.00 96.00 109 GLU A O 1
ATOM 875 N N . ARG A 1 110 ? 12.505 5.410 -1.991 1.00 95.81 110 ARG A N 1
ATOM 876 C CA . ARG A 1 110 ? 11.167 5.700 -2.526 1.00 95.81 110 ARG A CA 1
ATOM 877 C C . ARG A 1 110 ? 11.255 6.482 -3.834 1.00 95.81 110 ARG A C 1
ATOM 879 O O . ARG A 1 110 ? 10.697 6.046 -4.834 1.00 95.81 110 ARG A O 1
ATOM 886 N N . ASP A 1 111 ? 11.953 7.616 -3.836 1.00 95.81 111 ASP A N 1
ATOM 887 C CA . ASP A 1 111 ? 12.023 8.501 -5.007 1.00 95.81 111 ASP A CA 1
ATOM 888 C C . ASP A 1 111 ? 12.673 7.795 -6.209 1.00 95.81 111 ASP A C 1
ATOM 890 O O . ASP A 1 111 ? 12.242 7.959 -7.358 1.00 95.81 111 ASP A O 1
ATOM 894 N N . ALA A 1 112 ? 13.681 6.959 -5.942 1.00 96.06 112 ALA A N 1
ATOM 895 C CA . ALA A 1 112 ? 14.325 6.125 -6.946 1.00 96.06 112 ALA A CA 1
ATOM 896 C C . ALA A 1 112 ? 13.385 5.033 -7.486 1.00 96.06 112 ALA A C 1
ATOM 898 O O . ALA A 1 112 ? 13.350 4.834 -8.700 1.00 96.06 112 ALA A O 1
ATOM 899 N N . ILE A 1 113 ? 12.593 4.373 -6.630 1.00 95.94 113 ILE A N 1
ATOM 900 C CA . ILE A 1 113 ? 11.571 3.395 -7.042 1.00 95.94 113 ILE A CA 1
ATOM 901 C C . ILE A 1 113 ? 10.542 4.071 -7.947 1.00 95.94 113 ILE A C 1
ATOM 903 O O . ILE A 1 113 ? 10.340 3.617 -9.072 1.00 95.94 113 ILE A O 1
ATOM 907 N N . SER A 1 114 ? 9.936 5.175 -7.499 1.00 94.94 114 SER A N 1
ATOM 908 C CA . SER A 1 114 ? 8.914 5.904 -8.261 1.00 94.94 114 SER A CA 1
ATOM 909 C C . SER A 1 114 ? 9.421 6.303 -9.648 1.00 94.94 114 SER A C 1
ATOM 911 O O . SER A 1 114 ? 8.724 6.120 -10.650 1.00 94.94 114 SER A O 1
ATOM 913 N N . SER A 1 115 ? 10.663 6.789 -9.723 1.00 94.88 115 SER A N 1
ATOM 914 C CA . SER A 1 115 ? 11.300 7.190 -10.981 1.00 94.88 115 SER A CA 1
ATOM 915 C C . SER A 1 115 ? 11.601 5.993 -11.887 1.00 94.88 115 SER A C 1
ATOM 917 O O . SER A 1 115 ? 11.291 6.028 -13.078 1.00 94.88 115 SER A O 1
ATOM 919 N N . ALA A 1 116 ? 12.181 4.921 -11.338 1.00 94.88 116 ALA A N 1
ATOM 920 C CA . ALA A 1 116 ? 12.558 3.732 -12.097 1.00 94.88 116 ALA A CA 1
ATOM 921 C C . ALA A 1 116 ? 11.333 2.998 -12.656 1.00 94.88 116 ALA A C 1
ATOM 923 O O . ALA A 1 116 ? 11.324 2.635 -13.832 1.00 94.88 116 ALA A O 1
ATOM 924 N N . VAL A 1 117 ? 10.286 2.835 -11.842 1.00 93.12 117 VAL A N 1
ATOM 925 C CA . VAL A 1 117 ? 9.018 2.226 -12.261 1.00 93.12 117 VAL A CA 1
ATOM 926 C C . VAL A 1 117 ? 8.364 3.062 -13.355 1.00 93.12 117 VAL A C 1
ATOM 928 O O . VAL A 1 117 ? 8.029 2.516 -14.400 1.00 93.12 117 VAL A O 1
ATOM 931 N N . SER A 1 118 ? 8.256 4.383 -13.173 1.00 91.12 118 SER A N 1
ATOM 932 C CA . SER A 1 118 ? 7.650 5.264 -14.184 1.00 91.12 118 SER A CA 1
ATOM 933 C C . SER A 1 118 ? 8.394 5.204 -15.519 1.00 91.12 118 SER A C 1
ATOM 935 O O . SER A 1 118 ? 7.774 5.124 -16.576 1.00 91.12 118 SER A O 1
ATOM 937 N N . TYR A 1 119 ? 9.729 5.186 -15.478 1.00 92.69 119 TYR A N 1
ATOM 938 C CA . TYR A 1 119 ? 10.546 5.028 -16.678 1.00 92.69 119 TYR A CA 1
ATOM 939 C C . TYR A 1 119 ? 10.309 3.677 -17.368 1.00 92.69 119 TYR A C 1
ATOM 941 O O . TYR A 1 119 ? 10.154 3.632 -18.587 1.00 92.69 119 TYR A O 1
ATOM 949 N N . LYS A 1 120 ? 10.262 2.578 -16.606 1.00 91.75 120 LYS A N 1
ATOM 950 C CA . LYS A 1 120 ? 10.067 1.231 -17.157 1.00 91.75 120 LYS A CA 1
ATOM 951 C C . LYS A 1 120 ? 8.667 1.001 -17.714 1.00 91.75 120 LYS A C 1
ATOM 953 O O . LYS A 1 120 ? 8.549 0.372 -18.761 1.00 91.75 120 LYS A O 1
ATOM 958 N N . VAL A 1 121 ? 7.639 1.561 -17.080 1.00 88.44 121 VAL A N 1
ATOM 959 C CA . VAL A 1 121 ? 6.275 1.576 -17.627 1.00 88.44 121 VAL A CA 1
ATOM 960 C C . VAL A 1 121 ? 6.259 2.308 -18.969 1.00 88.44 121 VAL A C 1
ATOM 962 O O . VAL A 1 121 ? 5.872 1.713 -19.970 1.00 88.44 121 VAL A O 1
ATOM 965 N N . ALA A 1 122 ? 6.783 3.537 -19.027 1.00 88.06 122 ALA A N 1
ATOM 966 C CA . ALA A 1 122 ? 6.818 4.320 -20.264 1.00 88.06 122 ALA A CA 1
ATOM 967 C C . ALA A 1 122 ? 7.608 3.625 -21.389 1.00 88.06 122 ALA A C 1
ATOM 969 O O . ALA A 1 122 ? 7.211 3.667 -22.552 1.00 88.06 122 ALA A O 1
ATOM 970 N N . LEU A 1 123 ? 8.721 2.961 -21.059 1.00 88.25 123 LEU A N 1
ATOM 971 C CA . LEU A 1 123 ? 9.490 2.184 -22.032 1.00 88.25 123 LEU A CA 1
ATOM 972 C C . LEU A 1 123 ? 8.683 0.988 -22.558 1.00 88.25 123 LEU A C 1
ATOM 974 O O . LEU A 1 123 ? 8.633 0.771 -23.766 1.00 88.25 123 LEU A O 1
ATOM 978 N N . SER A 1 124 ? 8.008 0.255 -21.668 1.00 81.81 124 SER A N 1
ATOM 979 C CA . SER A 1 124 ? 7.170 -0.886 -22.046 1.00 81.81 124 SER A CA 1
ATOM 980 C C . SER A 1 124 ? 6.010 -0.467 -22.955 1.00 81.81 124 SER A C 1
ATOM 982 O O . SER A 1 124 ? 5.749 -1.150 -23.945 1.00 81.81 124 SER A O 1
ATOM 984 N N . GLU A 1 125 ? 5.371 0.674 -22.690 1.00 79.69 125 GLU A N 1
ATOM 985 C CA . GLU A 1 125 ? 4.306 1.228 -23.540 1.00 79.69 125 GLU A CA 1
ATOM 986 C C . GLU A 1 125 ? 4.797 1.587 -24.954 1.00 79.69 125 GLU A C 1
ATOM 988 O O . GLU A 1 125 ? 4.062 1.418 -25.927 1.00 79.69 125 GLU A O 1
ATOM 993 N N . ILE A 1 126 ? 6.048 2.043 -25.090 1.00 82.31 126 ILE A N 1
ATOM 994 C CA . ILE A 1 126 ? 6.665 2.349 -26.390 1.00 82.31 126 ILE A CA 1
ATOM 995 C C . ILE A 1 126 ? 7.040 1.065 -27.144 1.00 82.31 126 ILE A C 1
ATOM 997 O O . ILE A 1 126 ? 6.814 0.970 -28.352 1.00 82.31 126 ILE A O 1
ATOM 1001 N N . GLU A 1 127 ? 7.641 0.091 -26.456 1.00 76.44 127 GLU A N 1
ATOM 1002 C CA . GLU A 1 127 ? 8.238 -1.100 -27.077 1.00 76.44 127 GLU A CA 1
ATOM 1003 C C . GLU A 1 127 ? 7.221 -2.206 -27.391 1.00 76.44 127 GLU A C 1
ATOM 1005 O O . GLU A 1 127 ? 7.385 -2.934 -28.372 1.00 76.44 127 GLU A O 1
ATOM 1010 N N . SER A 1 128 ? 6.168 -2.346 -26.582 1.00 59.97 128 SER A N 1
ATOM 1011 C CA . SER A 1 128 ? 5.362 -3.577 -26.553 1.00 59.97 128 SER A CA 1
ATOM 1012 C C . SER A 1 128 ? 4.069 -3.525 -27.377 1.00 59.97 128 SER A C 1
ATOM 1014 O O . SER A 1 128 ? 3.392 -4.543 -27.532 1.00 59.97 128 SER A O 1
ATOM 1016 N N . GLY A 1 129 ? 3.705 -2.366 -27.936 1.00 66.44 129 GLY A N 1
ATOM 1017 C CA . GLY A 1 129 ? 2.428 -2.188 -28.636 1.00 66.44 129 GLY A CA 1
ATOM 1018 C C . GLY A 1 129 ? 1.214 -2.320 -27.699 1.00 66.44 129 GLY A C 1
ATOM 1019 O O . GLY A 1 129 ? 1.264 -1.901 -26.548 1.00 66.44 129 GLY A O 1
ATOM 1020 N N . LEU A 1 130 ? 0.099 -2.887 -28.184 1.00 63.34 130 LEU A N 1
ATOM 1021 C CA . LEU A 1 130 ? -1.140 -3.081 -27.407 1.00 63.34 130 LEU A CA 1
ATOM 1022 C C . LEU A 1 130 ? -1.019 -4.272 -26.434 1.00 63.34 130 LEU A C 1
ATOM 1024 O O . LEU A 1 130 ? -1.577 -5.342 -26.679 1.00 63.34 130 LEU A O 1
ATOM 1028 N N . MET A 1 131 ? -0.297 -4.100 -25.328 1.00 68.75 131 MET A N 1
ATOM 1029 C CA . MET A 1 131 ? -0.408 -4.993 -24.170 1.00 68.75 131 MET A CA 1
ATOM 1030 C C . MET A 1 131 ? -1.480 -4.475 -23.199 1.00 68.75 131 MET A C 1
ATOM 1032 O O . MET A 1 131 ? -1.646 -3.261 -23.082 1.00 68.75 131 MET A O 1
ATOM 1036 N N . PRO A 1 132 ? -2.196 -5.356 -22.472 1.00 76.62 132 PRO A N 1
ATOM 1037 C CA . PRO A 1 132 ? -3.019 -4.916 -2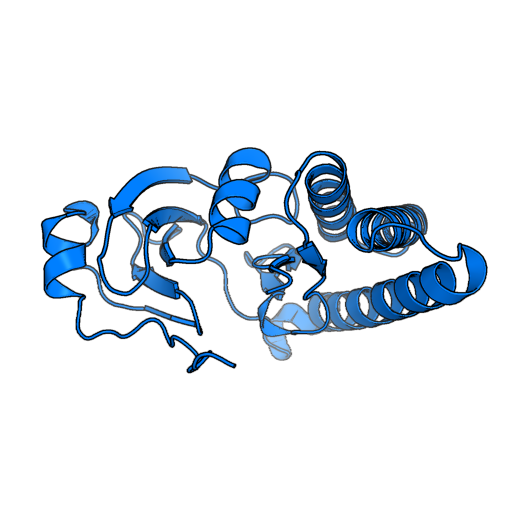1.351 1.00 76.62 132 PRO A CA 1
ATOM 1038 C C . PRO A 1 132 ? -2.152 -4.167 -20.334 1.00 76.62 132 PRO A C 1
ATOM 1040 O O . PRO A 1 132 ? -1.053 -4.628 -20.007 1.00 76.62 132 PRO A O 1
ATOM 1043 N N . CYS A 1 133 ? -2.647 -3.037 -19.831 1.00 78.12 133 CYS A N 1
ATOM 1044 C CA . CYS A 1 133 ? -1.870 -2.118 -18.997 1.00 78.12 133 CYS A CA 1
ATOM 1045 C C . CYS A 1 133 ? -1.274 -2.810 -17.757 1.00 78.12 133 CYS A C 1
ATOM 1047 O O . CYS A 1 133 ? -0.081 -2.684 -17.474 1.00 78.12 133 CYS A O 1
ATOM 1049 N N . GLN A 1 134 ? -2.061 -3.677 -17.115 1.00 84.06 134 GLN A N 1
ATOM 1050 C CA . GLN A 1 134 ? -1.626 -4.509 -15.992 1.00 84.06 134 GLN A CA 1
ATOM 1051 C C . GLN A 1 134 ? -0.364 -5.345 -16.278 1.00 84.06 134 GLN A C 1
ATOM 1053 O O . GLN A 1 134 ? 0.503 -5.479 -15.415 1.00 84.06 134 GLN A O 1
ATOM 1058 N N . VAL A 1 135 ? -0.216 -5.874 -17.499 1.00 84.31 135 VAL A N 1
ATOM 1059 C CA . VAL A 1 135 ? 0.926 -6.724 -17.865 1.00 84.31 135 VAL A CA 1
ATOM 1060 C C . VAL A 1 135 ? 2.175 -5.874 -18.075 1.00 84.31 135 VAL A C 1
ATOM 1062 O O . VAL A 1 135 ? 3.244 -6.244 -17.596 1.00 84.31 135 VAL A O 1
ATOM 1065 N N . ALA A 1 136 ? 2.044 -4.723 -18.741 1.00 84.88 136 ALA A N 1
ATOM 1066 C CA . ALA A 1 136 ? 3.152 -3.785 -18.926 1.00 84.88 136 ALA A CA 1
ATOM 1067 C C . ALA A 1 136 ? 3.695 -3.296 -17.572 1.00 84.88 136 ALA A C 1
ATOM 1069 O O . ALA A 1 136 ? 4.901 -3.327 -17.319 1.00 84.88 136 ALA A O 1
ATOM 1070 N N . HIS A 1 137 ? 2.795 -2.939 -16.657 1.00 90.44 137 HIS A N 1
ATOM 1071 C CA . HIS A 1 137 ? 3.146 -2.508 -15.308 1.00 90.44 137 HIS A CA 1
ATOM 1072 C C . HIS A 1 137 ? 3.787 -3.630 -14.480 1.00 90.44 137 HIS A C 1
ATOM 1074 O O . HIS A 1 137 ? 4.811 -3.406 -13.833 1.00 90.44 137 HIS A O 1
ATOM 1080 N N . ALA A 1 138 ? 3.243 -4.849 -14.528 1.00 91.81 138 ALA A N 1
ATOM 1081 C CA . ALA A 1 138 ? 3.827 -5.988 -13.825 1.00 91.81 138 ALA A CA 1
ATOM 1082 C C . ALA A 1 138 ? 5.234 -6.337 -14.346 1.00 91.81 138 ALA A C 1
ATOM 1084 O O . ALA A 1 138 ? 6.128 -6.626 -13.549 1.00 91.81 138 ALA A O 1
ATOM 1085 N N . THR A 1 139 ? 5.459 -6.270 -15.663 1.00 89.88 139 THR A N 1
ATOM 1086 C CA . THR A 1 139 ? 6.793 -6.448 -16.259 1.00 89.88 139 THR A CA 1
ATOM 1087 C C . THR A 1 139 ? 7.753 -5.349 -15.809 1.00 89.88 139 THR A C 1
ATOM 1089 O O . THR A 1 139 ? 8.876 -5.649 -15.404 1.00 89.88 139 THR A O 1
ATOM 1092 N N . ALA A 1 140 ? 7.311 -4.087 -15.805 1.00 91.44 140 ALA A N 1
ATOM 1093 C CA . ALA A 1 140 ? 8.123 -2.968 -15.336 1.00 91.44 140 ALA A CA 1
ATOM 1094 C C . ALA A 1 140 ? 8.584 -3.165 -13.881 1.00 91.44 140 ALA A C 1
ATOM 1096 O O . ALA A 1 140 ? 9.762 -2.978 -13.578 1.00 91.44 140 ALA A O 1
ATOM 1097 N N . LEU A 1 141 ? 7.687 -3.600 -12.991 1.00 94.56 141 LEU A N 1
ATOM 1098 C CA . LEU A 1 141 ? 8.031 -3.917 -11.603 1.00 94.56 141 LEU A CA 1
ATOM 1099 C C . LEU A 1 141 ? 9.077 -5.029 -11.490 1.00 94.56 141 LEU A C 1
ATOM 1101 O O . LEU A 1 141 ? 10.021 -4.899 -10.709 1.00 94.56 141 LEU A O 1
ATOM 1105 N N . ASP A 1 142 ? 8.935 -6.101 -12.269 1.00 94.19 142 ASP A N 1
ATOM 1106 C CA . ASP A 1 142 ? 9.900 -7.200 -12.271 1.00 94.19 142 ASP A CA 1
ATOM 1107 C C . ASP A 1 142 ? 11.288 -6.749 -12.724 1.00 94.19 142 ASP A C 1
ATOM 1109 O O . ASP A 1 142 ? 12.287 -7.115 -12.106 1.00 94.19 142 ASP A O 1
ATOM 1113 N N . GLU A 1 143 ? 11.377 -5.926 -13.767 1.00 93.56 143 GLU A N 1
ATOM 1114 C CA . GLU A 1 143 ? 12.656 -5.388 -14.233 1.00 93.56 143 GLU A CA 1
ATOM 1115 C C . GLU A 1 143 ? 13.316 -4.477 -13.195 1.00 93.56 143 GLU A C 1
ATOM 1117 O O . GLU A 1 143 ? 14.521 -4.582 -12.952 1.00 93.56 143 GLU A O 1
ATOM 1122 N N . VAL A 1 144 ? 12.530 -3.605 -12.555 1.00 94.88 144 VAL A N 1
ATOM 1123 C CA . VAL A 1 144 ? 13.006 -2.729 -11.476 1.00 94.88 144 VAL A CA 1
ATOM 1124 C C . VAL A 1 144 ? 13.515 -3.569 -10.306 1.00 94.88 144 VAL A C 1
ATOM 1126 O O . VAL A 1 144 ? 14.625 -3.334 -9.827 1.00 94.88 144 VAL A O 1
ATOM 1129 N N . ARG A 1 145 ? 12.774 -4.601 -9.894 1.00 94.38 145 ARG A N 1
ATOM 1130 C CA . ARG A 1 145 ? 13.187 -5.546 -8.848 1.00 94.38 145 ARG A CA 1
ATOM 1131 C C . ARG A 1 145 ? 14.483 -6.280 -9.207 1.00 94.38 145 ARG A C 1
ATOM 1133 O O . ARG A 1 145 ? 15.376 -6.398 -8.372 1.00 94.38 145 ARG A O 1
ATOM 1140 N N . MET A 1 146 ? 14.612 -6.766 -10.441 1.00 93.00 146 MET A N 1
ATOM 1141 C CA . MET A 1 146 ? 15.783 -7.527 -10.901 1.00 93.00 146 MET A CA 1
ATOM 1142 C C . MET A 1 146 ? 17.062 -6.689 -11.037 1.00 93.00 146 MET A C 1
ATOM 1144 O O . MET A 1 146 ? 18.140 -7.259 -11.191 1.00 93.00 146 MET A O 1
ATOM 1148 N N . SER A 1 147 ? 16.975 -5.359 -10.952 1.00 93.06 147 SER A N 1
ATOM 1149 C CA . SER A 1 147 ? 18.151 -4.480 -10.989 1.00 93.06 147 SER A CA 1
ATOM 1150 C C . SER A 1 147 ? 19.104 -4.673 -9.801 1.00 93.06 147 SER A C 1
ATOM 1152 O O . SER A 1 147 ? 20.285 -4.345 -9.911 1.00 93.06 147 SER A O 1
ATOM 1154 N N . GLY A 1 148 ? 18.608 -5.191 -8.669 1.00 89.88 148 GLY A N 1
ATOM 1155 C CA . GLY A 1 148 ? 19.403 -5.423 -7.460 1.00 89.88 148 GLY A CA 1
ATOM 1156 C C . GLY A 1 148 ? 19.885 -4.149 -6.754 1.00 89.88 148 GLY A C 1
ATOM 1157 O O . GLY A 1 148 ? 20.797 -4.228 -5.935 1.00 89.88 148 GLY A O 1
ATOM 1158 N N . ILE A 1 149 ? 19.314 -2.981 -7.076 1.00 93.44 149 ILE A N 1
ATOM 1159 C CA . ILE A 1 149 ? 19.722 -1.687 -6.495 1.00 93.44 149 ILE A CA 1
ATOM 1160 C C . ILE A 1 149 ? 18.898 -1.279 -5.267 1.00 93.44 149 ILE A C 1
ATOM 1162 O O . ILE A 1 149 ? 19.301 -0.373 -4.540 1.00 93.44 149 ILE A O 1
ATOM 1166 N N . PHE A 1 150 ? 17.748 -1.920 -5.051 1.00 96.38 150 PHE A N 1
ATOM 1167 C CA . PHE A 1 150 ? 16.823 -1.617 -3.959 1.00 96.38 150 PHE A CA 1
ATOM 1168 C C . PHE A 1 150 ? 16.987 -2.606 -2.806 1.00 96.38 150 PHE A C 1
ATOM 1170 O O . PHE A 1 150 ? 17.463 -3.727 -2.990 1.00 96.38 150 PHE A O 1
ATOM 1177 N N . SER A 1 151 ? 16.564 -2.202 -1.612 1.00 96.50 151 SER A N 1
ATOM 1178 C CA . SER A 1 151 ? 16.533 -3.061 -0.432 1.00 96.50 151 SER A CA 1
ATOM 1179 C C . SER A 1 151 ? 15.689 -4.314 -0.665 1.00 96.50 151 SER A C 1
ATOM 1181 O O . SER A 1 151 ? 14.775 -4.336 -1.494 1.00 96.50 151 SER A O 1
ATOM 1183 N N . ASP A 1 152 ? 15.953 -5.355 0.124 1.00 96.62 152 ASP A N 1
ATOM 1184 C CA . ASP A 1 152 ? 15.177 -6.599 0.088 1.00 96.62 152 ASP A CA 1
ATOM 1185 C C . ASP A 1 152 ? 13.683 -6.351 0.349 1.00 96.62 152 ASP A C 1
ATOM 1187 O O . ASP A 1 152 ? 12.834 -6.989 -0.268 1.00 96.62 152 ASP A O 1
ATOM 1191 N N . SER A 1 153 ? 13.358 -5.389 1.224 1.00 96.94 153 SER A N 1
ATOM 1192 C CA . SER A 1 153 ? 11.976 -4.997 1.531 1.00 96.94 153 SER A CA 1
ATOM 1193 C C . SER A 1 153 ? 11.286 -4.415 0.302 1.00 96.94 153 SER A C 1
ATOM 1195 O O . SER A 1 153 ? 10.216 -4.876 -0.085 1.00 96.94 153 SER A O 1
ATOM 1197 N N . ALA A 1 154 ? 11.917 -3.435 -0.348 1.00 96.69 154 ALA A N 1
ATOM 1198 C CA . ALA A 1 154 ? 11.379 -2.832 -1.559 1.00 96.69 154 ALA A CA 1
ATOM 1199 C C . ALA A 1 154 ? 11.273 -3.858 -2.694 1.00 96.69 154 ALA A C 1
ATOM 1201 O O . ALA A 1 154 ? 10.220 -3.998 -3.305 1.00 96.69 154 ALA A O 1
ATOM 1202 N N . SER A 1 155 ? 12.331 -4.630 -2.936 1.00 97.38 155 SER A N 1
ATOM 1203 C CA . SER A 1 155 ? 12.365 -5.652 -3.986 1.00 97.38 155 SER A CA 1
ATOM 1204 C C . SER A 1 155 ? 11.290 -6.727 -3.788 1.00 97.38 155 SER A C 1
ATOM 1206 O O . SER A 1 155 ? 10.625 -7.121 -4.747 1.00 97.38 155 SER A O 1
ATOM 1208 N N . SER A 1 156 ? 11.080 -7.174 -2.547 1.00 97.56 156 SER A N 1
ATOM 1209 C CA . SER A 1 156 ? 10.008 -8.108 -2.196 1.00 97.56 156 SER A CA 1
ATOM 1210 C C . SER A 1 156 ? 8.627 -7.489 -2.422 1.00 97.56 156 SER A C 1
ATOM 1212 O O . SER A 1 156 ? 7.783 -8.120 -3.053 1.00 97.56 156 SER A O 1
ATOM 1214 N N . ALA A 1 157 ? 8.411 -6.237 -2.007 1.00 97.75 157 ALA A N 1
ATOM 1215 C CA . ALA A 1 157 ? 7.153 -5.532 -2.246 1.00 97.75 157 ALA A CA 1
ATOM 1216 C C . ALA A 1 157 ? 6.836 -5.393 -3.744 1.00 97.75 157 ALA A C 1
ATOM 1218 O O . ALA A 1 15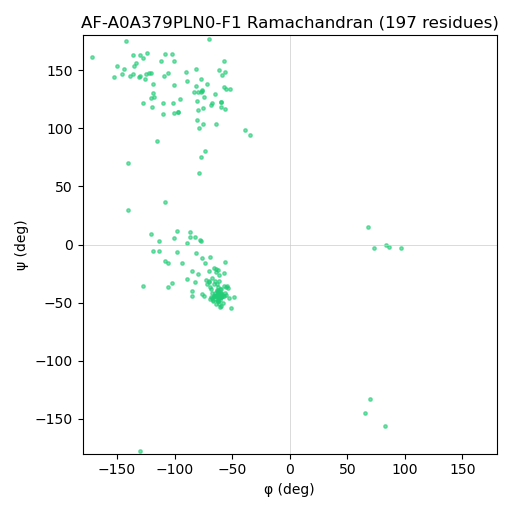7 ? 5.723 -5.694 -4.165 1.00 97.75 157 ALA 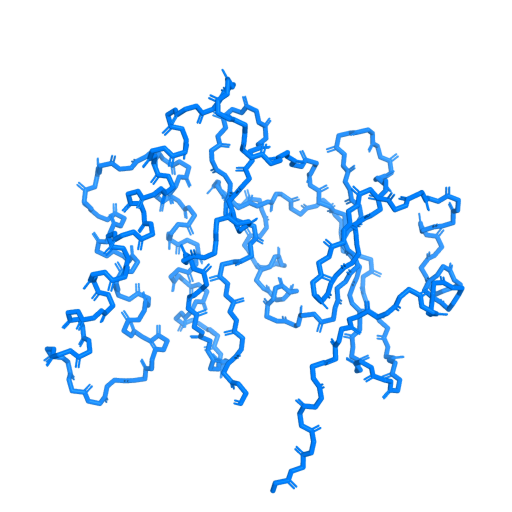A O 1
ATOM 1219 N N . LEU A 1 158 ? 7.815 -5.005 -4.570 1.00 97.38 158 LEU A N 1
ATOM 1220 C CA . LEU A 1 158 ? 7.637 -4.915 -6.025 1.00 97.38 158 LEU A CA 1
ATOM 1221 C C . LEU A 1 158 ? 7.268 -6.279 -6.635 1.00 97.38 158 LEU A C 1
ATOM 1223 O O . LEU A 1 158 ? 6.412 -6.332 -7.515 1.00 97.38 158 LEU A O 1
ATOM 1227 N N . SER A 1 159 ? 7.853 -7.376 -6.135 1.00 97.06 159 SER A N 1
ATOM 1228 C CA . SER A 1 159 ? 7.480 -8.744 -6.535 1.00 97.06 159 SER A CA 1
ATOM 1229 C C . SER A 1 159 ? 6.028 -9.056 -6.183 1.00 97.06 159 SER A C 1
ATOM 1231 O O . SER A 1 159 ? 5.274 -9.514 -7.036 1.00 97.06 159 SER A O 1
ATOM 1233 N N . ALA A 1 160 ? 5.626 -8.765 -4.942 1.00 97.12 160 ALA A N 1
ATOM 1234 C CA . ALA A 1 160 ? 4.277 -9.006 -4.439 1.00 97.12 160 ALA A CA 1
ATOM 1235 C C . ALA A 1 160 ? 3.220 -8.291 -5.291 1.00 97.12 160 ALA A C 1
ATOM 1237 O O . ALA A 1 160 ? 2.197 -8.874 -5.657 1.00 97.12 160 ALA A O 1
ATOM 1238 N N . ILE A 1 161 ? 3.493 -7.030 -5.639 1.00 96.75 161 ILE A N 1
ATOM 1239 C CA . ILE A 1 161 ? 2.621 -6.198 -6.471 1.00 96.75 161 ILE A CA 1
ATOM 1240 C C . ILE A 1 161 ? 2.564 -6.756 -7.895 1.00 96.75 161 ILE A C 1
ATOM 1242 O O . ILE A 1 161 ? 1.473 -6.954 -8.423 1.00 96.75 161 ILE A O 1
ATOM 1246 N N . ALA A 1 162 ? 3.711 -7.081 -8.498 1.00 95.12 162 ALA A N 1
ATOM 1247 C CA . ALA A 1 162 ? 3.766 -7.641 -9.848 1.00 95.12 162 ALA A CA 1
ATOM 1248 C C . ALA A 1 162 ? 3.016 -8.977 -9.948 1.00 95.12 162 ALA A C 1
ATOM 1250 O O . ALA A 1 162 ? 2.289 -9.213 -10.910 1.00 95.12 162 ALA A O 1
ATOM 1251 N N . GLU A 1 163 ? 3.174 -9.853 -8.956 1.00 95.00 163 GLU A N 1
ATOM 1252 C CA . GLU A 1 163 ? 2.452 -11.123 -8.883 1.00 95.00 163 GLU A CA 1
ATOM 1253 C C . GLU A 1 163 ? 0.946 -10.912 -8.772 1.00 95.00 163 GLU A C 1
ATOM 1255 O O . GLU A 1 163 ? 0.203 -11.568 -9.497 1.00 95.00 163 GLU A O 1
ATOM 1260 N N . TYR A 1 164 ? 0.495 -9.981 -7.926 1.00 94.56 164 TYR A N 1
ATOM 1261 C CA . TYR A 1 164 ? -0.924 -9.646 -7.815 1.00 94.56 164 TYR A CA 1
ATOM 1262 C C . TYR A 1 164 ? -1.491 -9.135 -9.146 1.00 94.56 164 TYR A C 1
ATOM 1264 O O . TYR A 1 164 ? -2.503 -9.649 -9.616 1.00 94.56 164 TYR A O 1
ATOM 1272 N N . MET A 1 165 ? -0.803 -8.194 -9.800 1.00 92.69 165 MET A N 1
ATOM 1273 C CA . MET A 1 165 ? -1.226 -7.636 -11.092 1.00 92.69 165 MET A CA 1
ATOM 1274 C C . MET A 1 165 ? -1.307 -8.682 -12.213 1.00 92.69 165 MET A C 1
ATOM 1276 O O . MET A 1 165 ? -2.060 -8.505 -13.163 1.00 92.69 165 MET A O 1
ATOM 1280 N N . LYS A 1 166 ? -0.537 -9.774 -12.130 1.00 90.00 166 LYS A N 1
ATOM 1281 C CA . LYS A 1 166 ? -0.565 -10.859 -13.127 1.00 90.00 166 LYS A CA 1
ATOM 1282 C C . LYS A 1 166 ? -1.727 -11.829 -12.951 1.00 90.00 166 LYS A C 1
ATOM 1284 O O . LYS A 1 166 ? -2.060 -12.522 -13.908 1.00 90.00 166 LYS A O 1
ATOM 1289 N N . VAL A 1 167 ? -2.257 -11.953 -11.736 1.00 89.00 167 VAL A N 1
ATOM 1290 C CA . VAL A 1 167 ? -3.288 -12.952 -11.402 1.00 89.00 167 VAL A CA 1
ATOM 1291 C C . VAL A 1 167 ? -4.662 -12.340 -11.167 1.00 89.00 167 VAL A C 1
ATOM 1293 O O . VAL A 1 167 ? -5.637 -13.082 -11.109 1.00 89.00 167 VAL A O 1
ATOM 1296 N N . THR A 1 168 ? -4.742 -11.021 -10.996 1.00 85.62 168 THR A N 1
ATOM 1297 C CA . THR A 1 168 ? -6.015 -10.312 -10.889 1.00 85.62 168 THR A CA 1
ATOM 1298 C C . THR A 1 168 ? -6.658 -10.145 -12.266 1.00 85.62 168 THR A C 1
ATOM 1300 O O . THR A 1 168 ? -5.972 -9.911 -13.259 1.00 85.62 168 THR A O 1
ATOM 1303 N N . ASP A 1 169 ? -7.985 -10.258 -12.313 1.00 80.44 169 ASP A N 1
ATOM 1304 C CA . ASP A 1 169 ? -8.792 -9.951 -13.501 1.00 80.44 169 ASP A CA 1
ATOM 1305 C C . ASP A 1 169 ? -9.226 -8.468 -13.531 1.00 80.44 169 ASP A C 1
ATOM 1307 O O . ASP A 1 169 ? -9.964 -8.045 -14.424 1.00 80.44 169 ASP A O 1
ATOM 1311 N N . LEU A 1 170 ? -8.813 -7.680 -12.530 1.00 77.88 170 LEU A N 1
ATOM 1312 C CA . LEU A 1 170 ? -9.127 -6.260 -12.407 1.00 77.88 170 LEU A CA 1
ATOM 1313 C C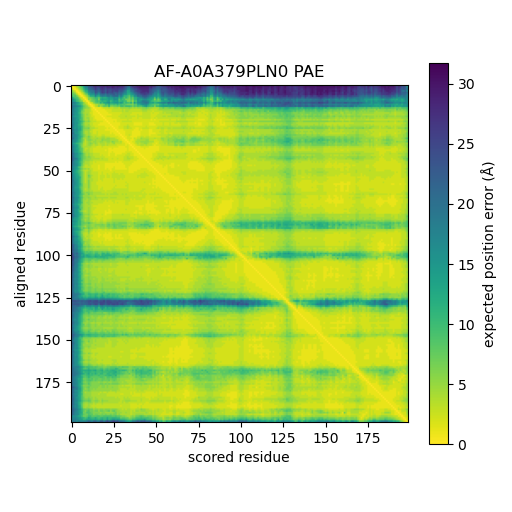 . LEU A 1 170 ? -8.185 -5.417 -13.268 1.00 77.88 170 LEU A C 1
ATOM 1315 O O . LEU A 1 170 ? -6.972 -5.595 -13.217 1.00 77.88 170 LEU A O 1
ATOM 1319 N N . ASP A 1 171 ? -8.728 -4.427 -13.980 1.00 79.81 171 ASP A N 1
ATOM 1320 C CA . ASP A 1 171 ? -7.898 -3.433 -14.664 1.00 79.81 171 ASP A CA 1
ATOM 1321 C C . ASP A 1 171 ? -7.324 -2.448 -13.633 1.00 79.81 171 ASP A C 1
ATOM 1323 O O . ASP A 1 171 ? -8.037 -1.606 -13.074 1.00 79.81 171 ASP A O 1
ATOM 1327 N N . VAL A 1 172 ? -6.039 -2.616 -13.317 1.00 85.44 172 VAL A N 1
ATOM 1328 C CA . VAL A 1 172 ? -5.341 -1.887 -12.252 1.00 85.44 172 VAL A CA 1
ATOM 1329 C C . VAL A 1 172 ? -4.078 -1.199 -12.763 1.00 85.44 172 VAL A C 1
ATOM 1331 O O . VAL A 1 172 ? -3.318 -1.753 -13.560 1.00 85.44 172 VAL A O 1
ATOM 1334 N N . LEU A 1 173 ? -3.819 0.000 -12.241 1.00 85.62 173 LEU A N 1
ATOM 1335 C CA . LEU A 1 173 ? -2.595 0.768 -12.477 1.00 85.62 173 LEU A CA 1
ATOM 1336 C C . LEU A 1 173 ? -1.763 0.860 -11.213 1.00 85.62 173 LEU A C 1
ATOM 1338 O O . LEU A 1 173 ? -2.279 0.778 -10.102 1.00 85.62 173 LEU A O 1
ATOM 1342 N N . LEU A 1 174 ? -0.474 1.122 -11.403 1.00 89.94 174 LEU A N 1
ATOM 1343 C CA . LEU A 1 174 ? 0.423 1.451 -10.304 1.00 89.94 174 LEU A CA 1
ATOM 1344 C C . LEU A 1 174 ? 0.194 2.889 -9.854 1.00 89.94 174 LEU A C 1
ATOM 1346 O O . LEU A 1 174 ? 0.226 3.797 -10.681 1.00 89.94 174 LEU A O 1
ATOM 1350 N N . ASP A 1 175 ? 0.070 3.086 -8.545 1.00 89.81 175 ASP A N 1
ATOM 1351 C CA . ASP A 1 175 ? 0.076 4.404 -7.900 1.00 89.81 175 ASP A CA 1
ATOM 1352 C C . ASP A 1 175 ? 1.377 4.629 -7.107 1.00 89.81 175 ASP A C 1
ATOM 1354 O O . ASP A 1 175 ? 1.426 5.231 -6.039 1.00 89.81 175 ASP A O 1
ATOM 1358 N N . LEU A 1 176 ? 2.502 4.134 -7.626 1.00 91.62 176 LEU A N 1
ATOM 1359 C CA . LEU A 1 176 ? 3.811 4.314 -6.982 1.00 91.62 176 LEU A CA 1
ATOM 1360 C C . LEU A 1 176 ? 4.414 5.710 -7.208 1.00 91.62 176 LEU A C 1
ATOM 1362 O O . LEU A 1 176 ? 5.546 5.964 -6.799 1.00 91.62 176 LEU A O 1
ATOM 1366 N N . GLN A 1 177 ? 3.685 6.617 -7.861 1.00 87.94 177 GLN A N 1
ATOM 1367 C CA . GLN A 1 177 ? 4.060 8.028 -7.985 1.00 87.94 177 GLN A CA 1
ATOM 1368 C C . GLN A 1 177 ? 3.601 8.850 -6.779 1.00 87.94 177 GLN A C 1
ATOM 1370 O O . GLN A 1 177 ? 4.186 9.897 -6.498 1.00 87.94 177 GLN A O 1
ATOM 1375 N N . ASN A 1 178 ? 2.587 8.377 -6.052 1.00 88.81 178 ASN A N 1
ATOM 1376 C CA . ASN A 1 178 ? 2.110 9.029 -4.849 1.00 88.81 178 ASN A CA 1
ATOM 1377 C C . ASN A 1 178 ? 3.036 8.694 -3.659 1.00 88.81 178 ASN A C 1
ATOM 1379 O O . ASN A 1 178 ? 3.130 7.533 -3.249 1.00 88.81 178 ASN A O 1
ATOM 1383 N N . PRO A 1 179 ? 3.731 9.688 -3.074 1.00 87.88 179 PRO A N 1
ATOM 1384 C CA . PRO A 1 179 ? 4.658 9.447 -1.973 1.00 87.88 179 PRO A CA 1
ATOM 1385 C C . PRO A 1 179 ? 3.971 8.948 -0.696 1.00 87.88 179 PRO A C 1
ATOM 1387 O O . PRO A 1 179 ? 4.653 8.354 0.139 1.00 87.88 179 PRO A O 1
ATOM 1390 N N . ASP A 1 180 ? 2.660 9.157 -0.542 1.00 88.81 180 ASP A N 1
ATOM 1391 C CA . ASP A 1 180 ? 1.898 8.721 0.634 1.00 88.81 180 ASP A CA 1
ATOM 1392 C C . ASP A 1 180 ? 1.661 7.201 0.654 1.00 88.81 180 ASP A C 1
ATOM 1394 O O . ASP A 1 180 ? 1.419 6.621 1.715 1.00 88.81 180 ASP A O 1
ATOM 1398 N N . ASN A 1 181 ? 1.854 6.532 -0.488 1.00 92.69 181 ASN A N 1
ATOM 1399 C CA . ASN A 1 181 ? 1.807 5.071 -0.599 1.00 92.69 181 ASN A CA 1
ATOM 1400 C C . ASN A 1 181 ? 3.078 4.401 -0.058 1.00 92.69 181 ASN A C 1
ATOM 1402 O O . ASN A 1 181 ? 3.214 3.178 -0.106 1.00 92.69 181 ASN A O 1
ATOM 1406 N N . PHE A 1 182 ? 4.01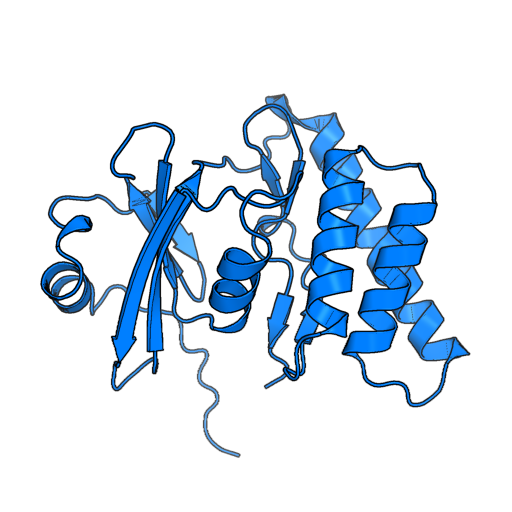0 5.193 0.478 1.00 95.69 182 PHE A N 1
ATOM 1407 C CA . PHE A 1 182 ? 5.252 4.739 1.078 1.00 95.69 182 PHE A CA 1
ATOM 1408 C C . PHE A 1 182 ? 5.322 5.160 2.541 1.00 95.69 182 PHE A C 1
ATOM 1410 O O . PHE A 1 182 ? 5.359 6.339 2.897 1.00 95.69 182 PHE A O 1
ATOM 1417 N N . MET A 1 183 ? 5.395 4.166 3.415 1.00 96.44 183 MET A N 1
ATOM 1418 C CA . MET A 1 183 ? 5.463 4.349 4.858 1.00 96.44 183 MET A CA 1
ATOM 1419 C C . MET A 1 183 ? 6.619 3.535 5.440 1.00 96.44 183 MET A C 1
ATOM 1421 O O . MET A 1 183 ? 7.381 2.878 4.733 1.00 96.44 183 MET A O 1
ATOM 1425 N N . THR A 1 184 ? 6.768 3.567 6.759 1.00 96.69 184 THR A N 1
ATOM 1426 C CA . THR A 1 184 ? 7.771 2.767 7.456 1.00 96.69 184 THR A CA 1
ATOM 1427 C C . THR A 1 184 ? 7.233 2.157 8.740 1.00 96.69 184 THR A C 1
ATOM 1429 O O . THR A 1 184 ? 6.477 2.777 9.491 1.00 96.69 184 THR A O 1
ATOM 1432 N N . ASN A 1 185 ? 7.696 0.947 9.044 1.00 94.75 185 ASN A N 1
ATOM 1433 C CA . ASN A 1 185 ? 7.560 0.332 10.365 1.00 94.75 185 ASN A CA 1
ATOM 1434 C C . ASN A 1 185 ? 8.716 0.721 11.319 1.00 94.75 185 ASN A C 1
ATOM 1436 O O . ASN A 1 185 ? 8.873 0.143 12.392 1.00 94.75 185 ASN A O 1
ATOM 1440 N N . GLY A 1 186 ? 9.543 1.700 10.929 1.00 93.25 186 GLY A N 1
ATOM 1441 C CA . GLY A 1 186 ? 10.735 2.161 11.642 1.00 93.25 186 GLY A CA 1
ATOM 1442 C C . GLY A 1 186 ? 12.011 1.381 11.329 1.00 93.25 186 GLY A C 1
ATOM 1443 O O . GLY A 1 186 ? 13.059 1.717 11.872 1.00 93.25 186 GLY A O 1
ATOM 1444 N N . ARG A 1 187 ? 11.937 0.345 10.487 1.00 93.31 187 ARG A N 1
ATOM 1445 C CA . ARG A 1 187 ? 13.103 -0.443 10.052 1.00 93.31 187 ARG A CA 1
ATOM 1446 C C . ARG A 1 187 ? 13.209 -0.560 8.544 1.00 93.31 187 ARG A C 1
ATOM 1448 O O . ARG A 1 187 ? 14.315 -0.564 8.018 1.00 93.31 187 ARG A O 1
ATOM 1455 N N . HIS A 1 188 ? 12.071 -0.647 7.867 1.00 96.38 188 HIS A N 1
ATOM 1456 C CA . HIS A 1 188 ? 12.006 -0.891 6.435 1.00 96.38 188 HIS A CA 1
ATOM 1457 C C . HIS A 1 188 ? 11.034 0.071 5.756 1.00 96.38 188 HIS A C 1
ATOM 1459 O O . HIS A 1 188 ? 10.121 0.599 6.402 1.00 96.38 188 HIS A O 1
ATOM 1465 N N . LEU A 1 189 ? 11.253 0.280 4.458 1.00 97.31 189 LEU A N 1
ATOM 1466 C CA . LEU A 1 189 ? 10.308 0.932 3.562 1.00 97.31 189 LEU A CA 1
ATOM 1467 C C . LEU A 1 189 ? 9.166 -0.046 3.257 1.00 97.31 189 LEU A C 1
ATOM 1469 O O . LEU A 1 189 ? 9.420 -1.187 2.864 1.00 97.31 189 LEU A O 1
ATOM 1473 N N . ILE A 1 190 ? 7.931 0.401 3.471 1.00 97.94 190 ILE A N 1
ATOM 1474 C CA . ILE A 1 190 ? 6.705 -0.375 3.278 1.00 97.94 190 ILE A CA 1
ATOM 1475 C C . ILE A 1 190 ? 5.844 0.319 2.220 1.00 97.94 190 ILE A C 1
ATOM 1477 O O . ILE A 1 190 ? 5.592 1.518 2.341 1.00 97.94 190 ILE A O 1
ATOM 1481 N N . ILE A 1 191 ? 5.374 -0.429 1.221 1.00 97.00 191 ILE A N 1
ATOM 1482 C CA . ILE A 1 191 ? 4.467 0.060 0.175 1.00 97.00 191 ILE A CA 1
ATOM 1483 C C . ILE A 1 191 ? 3.033 -0.299 0.566 1.00 97.00 191 ILE A C 1
ATOM 1485 O O . ILE A 1 191 ? 2.693 -1.477 0.668 1.00 97.00 191 ILE A O 1
ATOM 1489 N N . THR A 1 192 ? 2.206 0.706 0.839 1.00 91.94 192 THR A N 1
ATOM 1490 C CA . THR A 1 192 ? 0.932 0.534 1.550 1.00 91.94 192 THR A CA 1
ATOM 1491 C C . THR A 1 192 ? -0.293 0.546 0.656 1.00 91.94 192 THR A C 1
ATOM 1493 O O . THR A 1 192 ? -1.235 -0.164 0.982 1.00 91.94 192 THR A O 1
ATOM 1496 N N . ASP A 1 193 ? -0.298 1.304 -0.438 1.00 89.00 193 ASP A N 1
ATOM 1497 C CA . ASP A 1 193 ? -1.441 1.400 -1.357 1.00 89.00 193 ASP A CA 1
ATOM 1498 C C . ASP A 1 193 ? -0.949 1.438 -2.816 1.00 89.00 193 ASP A C 1
ATOM 1500 O O . ASP A 1 193 ? -0.906 2.482 -3.452 1.00 89.00 193 ASP A O 1
ATOM 1504 N N . PRO A 1 194 ? -0.417 0.323 -3.345 1.00 91.31 194 PRO A N 1
ATOM 1505 C CA . PRO A 1 194 ? 0.361 0.366 -4.582 1.00 91.31 194 PRO A CA 1
ATOM 1506 C C . PRO A 1 194 ? -0.468 0.511 -5.861 1.00 91.31 194 PRO A C 1
ATOM 1508 O O . PRO A 1 194 ? 0.122 0.684 -6.930 1.00 91.31 194 PRO A O 1
ATOM 1511 N N . LEU A 1 195 ? -1.792 0.356 -5.786 1.00 91.75 195 LEU A N 1
ATOM 1512 C CA . LEU A 1 195 ? -2.643 0.099 -6.943 1.00 91.75 195 LEU A CA 1
ATOM 1513 C C . LEU A 1 195 ? -3.915 0.938 -6.911 1.00 91.75 195 LEU A C 1
ATOM 1515 O O . LEU A 1 195 ? -4.495 1.153 -5.856 1.00 91.75 195 LEU A O 1
ATOM 1519 N N . GLN A 1 196 ? -4.380 1.325 -8.093 1.00 85.19 196 GLN A N 1
ATOM 1520 C CA . GLN A 1 196 ? -5.661 1.995 -8.297 1.00 85.19 196 GLN A CA 1
ATOM 1521 C C . GLN A 1 196 ? -6.450 1.295 -9.406 1.00 85.19 196 GLN A C 1
ATOM 1523 O O . GLN A 1 196 ? -5.865 0.824 -10.384 1.00 85.19 196 GLN A O 1
ATOM 1528 N N . SER A 1 197 ? -7.775 1.235 -9.275 1.00 78.00 197 SER A N 1
ATOM 1529 C CA . SER A 1 197 ? -8.655 0.730 -10.334 1.00 78.00 197 SER A CA 1
ATOM 1530 C C . SER A 1 197 ? -8.742 1.714 -11.504 1.00 78.00 197 SER A C 1
ATOM 1532 O O . SER A 1 197 ? -8.931 2.912 -11.280 1.00 78.00 197 SER A O 1
ATOM 1534 N N . VAL A 1 198 ? -8.704 1.212 -12.739 1.00 71.69 198 VAL A N 1
ATOM 1535 C CA . VAL A 1 198 ? -9.046 1.986 -13.942 1.00 71.69 198 VAL A CA 1
ATOM 1536 C C . VAL A 1 198 ? -10.572 2.059 -14.047 1.00 71.69 198 VAL A C 1
ATOM 1538 O O . VAL A 1 198 ? -11.219 1.085 -14.424 1.00 71.69 198 VAL A O 1
ATOM 1541 N N . THR A 1 199 ? -11.168 3.183 -13.643 1.00 57.78 199 THR A N 1
ATOM 1542 C CA . THR A 1 199 ? -12.616 3.447 -13.799 1.00 57.78 199 THR A CA 1
ATOM 1543 C C . THR A 1 199 ? -12.955 4.080 -15.135 1.00 57.78 199 THR A C 1
ATOM 1545 O O . THR A 1 199 ? -12.229 5.029 -15.512 1.00 57.78 199 THR A O 1
#

Secondary structure (DSSP, 8-state):
----------GGGHHHHHHH-GGGTTPPEEEEETTEEEEE-SSTTEEEEEE--HHHHHHHHHHTTSTTSPPEEEEEEEEEETTTEEEEEEEEEPPEEPPHHHHHHHHHHHHHHHHHHHHHHHHHHHHS-S--HHHHHHHHHHHHHHT--S-HHHHHHHHHHHHHHHH--S-EEE-TT-GGGEEESSSSEEE---EEE--

pLDDT: mean 88.47, std 12.96, range [33.97, 98.56]

Nearest PDB structures (foldseek):
  3tyk-assembly1_A  TM=3.747E-01  e=1.309E-03  Escherichia coli
  4awi-assembly1_A  TM=5.430E-01  e=4.177E-02  Homo sapiens
  2onl-assembly2_B  TM=3.300E-01  e=4.688E-02  Homo sapiens
  2puu-assembly1_A  TM=2.991E-01  e=3.966E-01  unclassified
  2fsm-assembly1_X  TM=3.225E-01  e=7.926E-01  Homo sapiens

Foldseek 3Di:
DDDPPQQQPDPPCVVVVCVVQVQCVPWDFPDGDRFWTWTCAPDNFKIKIKGLAPLLVVLCVQCAPFQQAWHWDDWSAWDQDPRSGIITITITTDWAADDCVQHVVLLVLLVVLLVQLVVQLVVLCVPPPDDQSLQSSLVSLQVSLVVPPHDPRSSRQSPSSSVSSVPDPFRKDFPSNDSRLWTDPSPDIHRYQGIDGDD

Mean predicted aligned error: 5.5 Å

Solvent-accessible surface area (backbone atoms only — not comparable to full-atom values): 11010 Å² total; per-residue (Å²): 142,75,88,80,65,81,71,59,59,65,77,87,51,51,68,57,51,33,71,75,38,64,86,47,58,92,47,51,77,78,47,76,50,64,47,30,43,29,26,53,29,100,47,92,70,27,23,28,43,35,30,49,49,62,65,54,54,52,46,43,73,76,43,32,53,44,55,19,30,56,34,56,75,45,78,77,50,70,46,85,42,94,87,65,41,57,37,35,36,34,32,28,55,48,66,39,78,72,42,71,92,85,32,51,70,52,53,53,50,48,56,49,49,32,51,50,38,53,51,34,32,57,48,37,59,69,74,62,57,96,58,62,64,29,56,41,46,22,50,19,30,48,54,56,38,70,65,68,82,62,54,72,32,50,32,40,27,33,47,51,51,22,53,48,44,70,71,50,92,68,63,42,44,78,36,57,79,47,70,84,27,40,28,23,75,84,82,49,52,25,51,70,47,57,57,43,74,72,126

Sequence (199 aa):
MTDSLNKVFFIQDLALYRSKFPVLAGKQIVGDGCFSYVFEGTKSSTVLKLTCDSVYAEFIRLKGGEFGIPKLLNDYGSIQTELYGEVFLFEIERLRPLSKWDHDGMILERDAISSAVSYKVALSEIESGLMPCQVAHATALDEVRMSGIFSDSASSALSAIAEYMKVTDLDVLLDLQNPDNFMTNGRHLIITDPLQSVT